Protein AF-A0A4Q3JF72-F1 (afdb_monomer)

Foldseek 3Di:
DLVVLLVVLVVVVVDPDDLLVLLLNLLVLLLVLQLLLCVLLVHDSVVSNVVSNVLSVCLSVVVDLVSLLVSLLSLLLSQLLSLLSPAAQDQDQVSLVVSLLSSLVSLLSSLSSSPSSVHDDPVLVSLVSSLVSNLVVLVVSLCSSPCNVVVCPPVNCVVLVVLVVVVVVVSVVVVCCVVPNDPVVVVVVVVVQVVCCVVQVEDADPQLVVQQSCLSSQLSNVVNPGSSSSSSSSSNSSNSSVSSCLVVPPPQDPVRSVSNSVVD

Structure (mmCIF, N/CA/C/O backbone):
data_AF-A0A4Q3JF72-F1
#
_entry.id   AF-A0A4Q3JF72-F1
#
loop_
_atom_site.group_PDB
_atom_site.id
_atom_site.type_symbol
_atom_site.label_atom_id
_atom_site.label_alt_id
_atom_site.label_comp_id
_atom_site.label_asym_id
_atom_site.label_entity_id
_atom_site.label_seq_id
_atom_site.pdbx_PDB_ins_code
_atom_site.Cartn_x
_atom_site.Cartn_y
_atom_site.Cartn_z
_atom_site.occupancy
_atom_site.B_iso_or_equiv
_atom_site.auth_seq_id
_atom_site.auth_comp_id
_atom_site.auth_asym_id
_atom_site.auth_atom_id
_atom_site.pdbx_PDB_model_num
ATOM 1 N N . MET A 1 1 ? 10.103 -14.354 10.271 1.00 36.06 1 MET A N 1
ATOM 2 C CA . MET A 1 1 ? 10.395 -14.440 8.819 1.00 36.06 1 MET A CA 1
ATOM 3 C C . MET A 1 1 ? 10.133 -13.127 8.075 1.00 36.06 1 MET A C 1
ATOM 5 O O . MET A 1 1 ? 10.925 -12.801 7.209 1.00 36.06 1 MET A O 1
ATOM 9 N N . THR A 1 2 ? 9.119 -12.326 8.425 1.00 32.03 2 THR A N 1
ATOM 10 C CA . THR A 1 2 ? 8.870 -10.993 7.821 1.00 32.03 2 THR A CA 1
ATOM 11 C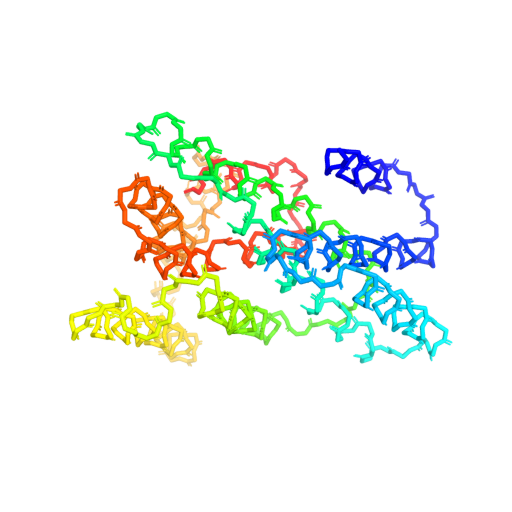 C . THR A 1 2 ? 9.957 -9.954 8.130 1.00 32.03 2 THR A C 1
ATOM 13 O O . THR A 1 2 ? 10.353 -9.207 7.248 1.00 32.03 2 THR A O 1
ATOM 16 N N . VAL A 1 3 ? 10.521 -9.966 9.342 1.00 35.00 3 VAL A N 1
ATOM 17 C CA . VAL A 1 3 ? 11.635 -9.076 9.740 1.00 35.00 3 VAL A CA 1
ATOM 18 C C . VAL A 1 3 ? 12.934 -9.376 8.975 1.00 35.00 3 VAL A C 1
ATOM 20 O O . VAL A 1 3 ? 13.691 -8.466 8.667 1.00 35.00 3 VAL A O 1
ATOM 23 N N . ALA A 1 4 ? 13.167 -10.638 8.598 1.00 32.97 4 ALA A N 1
ATOM 24 C CA . ALA A 1 4 ? 14.341 -11.030 7.813 1.00 32.97 4 ALA A CA 1
ATOM 25 C C . ALA A 1 4 ? 14.246 -10.555 6.350 1.00 32.97 4 ALA A C 1
ATOM 27 O O . ALA A 1 4 ? 15.251 -10.166 5.771 1.00 32.97 4 ALA A O 1
ATOM 28 N N . ALA A 1 5 ? 13.037 -10.519 5.778 1.00 38.12 5 ALA A N 1
ATOM 29 C CA . ALA A 1 5 ? 12.788 -9.980 4.438 1.00 38.12 5 ALA A CA 1
ATOM 30 C C . ALA A 1 5 ? 12.983 -8.454 4.382 1.00 38.12 5 ALA A C 1
ATOM 32 O O . ALA A 1 5 ? 13.579 -7.933 3.444 1.00 38.12 5 ALA A O 1
ATOM 33 N N . LEU A 1 6 ? 12.538 -7.755 5.433 1.00 42.56 6 LEU A N 1
ATOM 34 C CA . LEU A 1 6 ? 12.753 -6.317 5.618 1.00 42.56 6 LEU A CA 1
ATOM 35 C C . LEU A 1 6 ? 14.243 -5.987 5.823 1.00 42.56 6 LEU A C 1
ATOM 37 O O . LEU A 1 6 ? 14.725 -4.983 5.309 1.00 42.56 6 LEU A O 1
ATOM 41 N N . GLY A 1 7 ? 14.985 -6.860 6.515 1.00 37.78 7 GLY A N 1
ATOM 42 C CA . GLY A 1 7 ? 16.431 -6.724 6.718 1.00 37.78 7 GLY A CA 1
ATOM 43 C C . GLY A 1 7 ? 17.271 -6.917 5.449 1.00 37.78 7 GLY A C 1
ATOM 44 O O . GLY A 1 7 ? 18.269 -6.226 5.286 1.00 37.78 7 GLY A O 1
ATOM 45 N N . VAL A 1 8 ? 16.863 -7.799 4.528 1.00 42.62 8 VAL A N 1
ATOM 46 C CA . VAL A 1 8 ? 17.561 -8.005 3.241 1.00 42.62 8 VAL A CA 1
ATOM 47 C C . VAL A 1 8 ? 17.322 -6.839 2.273 1.00 42.62 8 VAL A C 1
ATOM 49 O O . VAL A 1 8 ? 18.262 -6.401 1.619 1.00 42.62 8 VAL A O 1
ATOM 52 N N . LEU A 1 9 ? 16.104 -6.284 2.228 1.00 44.66 9 LEU A N 1
ATOM 53 C CA . LEU A 1 9 ? 15.802 -5.086 1.428 1.00 44.66 9 LEU A CA 1
ATOM 54 C C . LEU A 1 9 ? 16.474 -3.825 1.993 1.00 44.66 9 LEU A C 1
ATOM 56 O O . LEU A 1 9 ? 16.983 -3.012 1.229 1.00 44.66 9 LEU A O 1
ATOM 60 N N . GLY A 1 10 ? 16.554 -3.699 3.323 1.00 46.97 10 GLY A N 1
ATOM 61 C CA . GLY A 1 10 ? 17.329 -2.642 3.975 1.00 46.97 10 GLY A CA 1
ATOM 62 C C . GLY A 1 10 ? 18.833 -2.754 3.709 1.00 46.97 10 GLY A C 1
ATOM 63 O O . GLY A 1 10 ? 19.479 -1.740 3.485 1.00 46.97 10 GLY A O 1
ATOM 64 N N . ALA A 1 11 ? 19.393 -3.969 3.673 1.00 42.22 11 ALA A N 1
ATOM 65 C CA . ALA A 1 11 ? 20.809 -4.189 3.370 1.00 42.22 11 ALA A CA 1
ATOM 66 C C . ALA A 1 11 ? 21.168 -3.908 1.898 1.00 42.22 11 ALA A C 1
ATOM 68 O O . ALA A 1 11 ? 22.263 -3.422 1.631 1.00 42.22 11 ALA A O 1
ATOM 69 N N . ALA A 1 12 ? 20.253 -4.166 0.955 1.00 45.53 12 ALA A N 1
ATOM 70 C CA . ALA A 1 12 ? 20.465 -3.897 -0.469 1.00 45.53 12 ALA A CA 1
ATOM 71 C C . ALA A 1 12 ? 20.529 -2.395 -0.807 1.00 45.53 12 ALA A C 1
ATOM 73 O O . ALA A 1 12 ? 21.176 -2.030 -1.777 1.00 45.53 12 ALA A O 1
ATOM 74 N N . TYR A 1 13 ? 19.932 -1.521 0.013 1.00 49.72 13 TYR A N 1
ATOM 75 C CA . TYR A 1 13 ? 19.991 -0.065 -0.187 1.00 49.72 13 TYR A CA 1
ATOM 76 C C . TYR A 1 13 ? 21.353 0.553 0.194 1.00 49.72 13 TYR A C 1
ATOM 78 O O . TYR A 1 13 ? 21.667 1.667 -0.212 1.00 49.72 13 TYR A O 1
ATOM 86 N N . PHE A 1 14 ? 22.172 -0.151 0.988 1.00 51.06 14 PHE A N 1
ATOM 87 C CA . PHE A 1 14 ? 23.477 0.339 1.466 1.00 51.06 14 PHE A CA 1
ATOM 88 C C . PHE A 1 14 ? 24.678 -0.259 0.725 1.00 51.06 14 PHE A C 1
ATOM 90 O O . PHE A 1 14 ? 25.820 0.061 1.055 1.00 51.06 14 PHE A O 1
ATOM 97 N N . VAL A 1 15 ? 24.442 -1.130 -0.254 1.00 56.31 15 VAL A N 1
ATOM 98 C CA . VAL A 1 15 ? 25.490 -1.720 -1.087 1.00 56.31 15 VAL A CA 1
ATOM 99 C C . VAL A 1 15 ? 25.225 -1.272 -2.512 1.00 56.31 15 VAL A C 1
ATOM 101 O O . VAL A 1 15 ? 24.159 -1.565 -3.038 1.00 56.31 15 VAL A O 1
ATOM 104 N N . GLU A 1 16 ? 26.177 -0.577 -3.138 1.00 61.69 16 GLU A N 1
ATOM 105 C CA . GLU A 1 16 ? 26.116 -0.284 -4.573 1.00 61.69 16 GLU A CA 1
ATOM 106 C C . GLU A 1 16 ? 26.107 -1.610 -5.342 1.00 61.69 16 GLU A C 1
ATOM 108 O O . GLU A 1 16 ? 27.141 -2.244 -5.563 1.00 61.69 16 GLU A O 1
ATOM 113 N N . ILE A 1 17 ? 24.911 -2.068 -5.697 1.00 68.62 17 ILE A N 1
ATOM 114 C CA . ILE A 1 17 ? 24.701 -3.234 -6.539 1.00 68.62 17 ILE A CA 1
ATOM 115 C C . ILE A 1 17 ? 24.272 -2.768 -7.930 1.00 68.62 17 ILE A C 1
ATOM 117 O O . ILE A 1 17 ? 23.658 -1.716 -8.080 1.00 68.62 17 ILE A O 1
ATOM 121 N N . PRO A 1 18 ? 24.593 -3.525 -8.989 1.00 83.44 18 PRO A N 1
ATOM 122 C CA . PRO A 1 18 ? 24.132 -3.179 -10.323 1.00 83.44 18 PRO A CA 1
ATOM 123 C C . PRO A 1 18 ? 22.599 -3.163 -10.402 1.00 83.44 18 PRO A C 1
ATOM 125 O O . PRO A 1 18 ? 21.938 -3.976 -9.756 1.00 83.44 18 PRO A O 1
ATOM 128 N N . VAL A 1 19 ? 22.044 -2.352 -11.306 1.00 84.69 19 VAL A N 1
ATOM 129 C CA . VAL A 1 19 ? 20.589 -2.215 -11.536 1.00 84.69 19 VAL A CA 1
ATOM 130 C C . VAL A 1 19 ? 19.878 -3.563 -11.728 1.00 84.69 19 VAL A C 1
ATOM 132 O O . VAL A 1 19 ? 18.763 -3.765 -11.252 1.00 84.69 19 VAL A O 1
ATOM 135 N N . TRP A 1 20 ? 20.516 -4.530 -12.398 1.00 82.56 20 TRP A N 1
ATOM 136 C CA . TRP A 1 20 ? 19.942 -5.870 -12.566 1.00 82.56 20 TRP A CA 1
ATOM 137 C C . TRP A 1 20 ? 19.789 -6.618 -11.230 1.00 82.56 20 TRP A C 1
ATOM 139 O O . TRP A 1 20 ? 18.827 -7.362 -11.053 1.00 82.56 20 TRP A O 1
ATOM 149 N N . GLY A 1 21 ? 20.701 -6.398 -10.280 1.00 83.31 21 GLY A N 1
ATOM 150 C CA . GLY A 1 21 ? 20.638 -6.944 -8.927 1.00 83.31 21 GLY A CA 1
ATOM 151 C C . GLY A 1 21 ? 19.501 -6.328 -8.115 1.00 83.31 21 GLY A C 1
ATOM 152 O O . GLY A 1 21 ? 18.763 -7.060 -7.455 1.00 83.31 21 GLY A O 1
ATOM 153 N N . GLU A 1 22 ? 19.294 -5.014 -8.232 1.00 84.44 22 GLU A N 1
ATOM 154 C CA . GLU A 1 22 ? 18.160 -4.321 -7.605 1.00 84.44 22 GLU A CA 1
ATOM 155 C C . GLU A 1 22 ? 16.818 -4.834 -8.136 1.00 84.44 22 GLU A C 1
ATOM 157 O O . GLU A 1 22 ? 15.934 -5.181 -7.355 1.00 84.44 22 GLU A O 1
ATOM 162 N N . ARG A 1 23 ? 16.697 -5.016 -9.458 1.00 90.00 23 ARG A N 1
ATOM 163 C CA . ARG A 1 23 ? 15.489 -5.582 -10.083 1.00 90.00 23 ARG A CA 1
ATOM 164 C C . ARG A 1 23 ? 15.196 -7.004 -9.601 1.00 90.00 23 ARG A C 1
ATOM 166 O O . ARG A 1 23 ? 14.040 -7.340 -9.340 1.00 90.00 23 ARG A O 1
ATOM 173 N N . ILE A 1 24 ? 16.223 -7.846 -9.440 1.00 88.44 24 ILE A N 1
ATOM 174 C CA . ILE A 1 24 ? 16.060 -9.191 -8.862 1.00 88.44 24 ILE A CA 1
ATOM 175 C C . ILE A 1 24 ? 15.582 -9.094 -7.410 1.00 88.44 24 ILE A C 1
ATOM 177 O O . ILE A 1 24 ? 14.639 -9.794 -7.036 1.00 88.44 24 ILE A O 1
ATOM 181 N N . ALA A 1 25 ? 16.187 -8.223 -6.599 1.00 84.75 25 ALA A N 1
ATOM 182 C CA . ALA A 1 25 ? 15.784 -8.017 -5.210 1.00 84.75 25 ALA A CA 1
ATOM 183 C C . ALA A 1 25 ? 14.323 -7.541 -5.104 1.00 84.75 25 ALA A C 1
ATOM 185 O O . ALA A 1 25 ? 13.560 -8.083 -4.301 1.00 84.75 25 ALA A O 1
ATOM 186 N N . SER A 1 26 ? 13.898 -6.619 -5.970 1.00 88.75 26 SER A N 1
ATOM 187 C CA . SER A 1 26 ? 12.505 -6.178 -6.102 1.00 88.75 26 SER A CA 1
ATOM 188 C C . SER A 1 26 ? 11.558 -7.311 -6.493 1.00 88.75 26 SER A C 1
ATOM 190 O O . SER A 1 26 ? 10.499 -7.470 -5.880 1.00 88.75 26 SER A O 1
ATOM 192 N N . GLY A 1 27 ? 11.947 -8.155 -7.454 1.00 92.31 27 GLY A N 1
ATOM 193 C CA . GLY A 1 27 ? 11.183 -9.340 -7.851 1.00 92.31 27 GLY A CA 1
ATOM 194 C C . GLY A 1 27 ? 11.008 -10.351 -6.716 1.00 92.31 27 GLY A C 1
ATOM 195 O O . GLY A 1 27 ? 9.909 -10.876 -6.498 1.00 92.31 27 GLY A O 1
ATOM 196 N N . VAL A 1 28 ? 12.066 -10.582 -5.934 1.00 90.94 28 VAL A N 1
ATOM 197 C CA . VAL A 1 28 ? 12.012 -11.410 -4.720 1.00 90.94 28 VAL A CA 1
ATOM 198 C C . VAL A 1 28 ? 11.106 -10.762 -3.673 1.00 90.94 28 VAL A C 1
ATOM 200 O O . VAL A 1 28 ? 10.238 -11.443 -3.126 1.00 90.94 28 VAL A O 1
ATOM 203 N N . GLY A 1 29 ? 11.240 -9.454 -3.437 1.00 88.94 29 GLY A N 1
ATOM 204 C CA . GLY A 1 29 ? 10.400 -8.692 -2.511 1.00 88.94 29 GLY A CA 1
ATOM 205 C C . GLY A 1 29 ? 8.911 -8.800 -2.847 1.00 88.94 29 GLY A C 1
ATOM 206 O O . GLY A 1 29 ? 8.108 -9.160 -1.983 1.00 88.94 29 GLY A O 1
ATOM 207 N 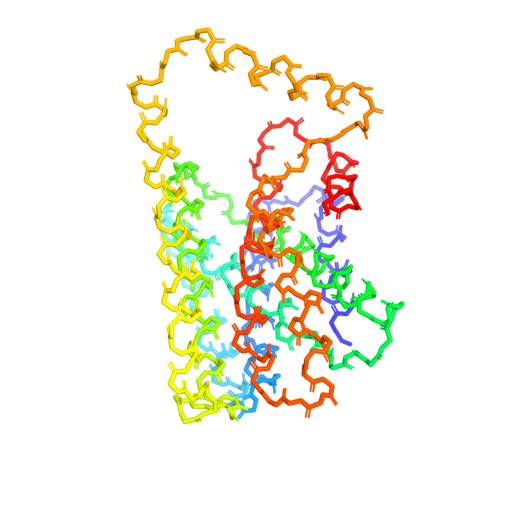N . LEU A 1 30 ? 8.550 -8.599 -4.117 1.00 94.94 30 LEU A N 1
ATOM 208 C CA . LEU A 1 30 ? 7.188 -8.772 -4.628 1.00 94.94 30 LEU A CA 1
ATOM 209 C C . LEU A 1 30 ? 6.677 -10.206 -4.414 1.00 94.94 30 LEU A C 1
ATOM 211 O O . LEU A 1 30 ? 5.571 -10.407 -3.908 1.00 94.94 30 LEU A O 1
ATOM 215 N N . THR A 1 31 ? 7.493 -11.209 -4.744 1.00 94.31 31 THR A N 1
ATOM 216 C CA . THR A 1 31 ? 7.147 -12.629 -4.572 1.00 94.31 31 THR A CA 1
ATOM 217 C C . THR A 1 31 ? 6.893 -12.968 -3.104 1.00 94.31 31 THR A C 1
ATOM 219 O O . THR A 1 31 ? 5.891 -13.609 -2.766 1.00 94.31 31 THR A O 1
ATOM 222 N N . MET A 1 32 ? 7.772 -12.514 -2.209 1.00 92.75 32 MET A N 1
ATOM 223 C CA . MET A 1 32 ? 7.632 -12.712 -0.770 1.00 92.75 32 MET A CA 1
ATOM 224 C C . MET A 1 32 ? 6.383 -12.018 -0.233 1.00 92.75 32 MET A C 1
ATOM 226 O O . MET A 1 32 ? 5.637 -12.630 0.534 1.00 92.75 32 MET A O 1
ATOM 230 N N . ALA A 1 33 ? 6.123 -10.781 -0.659 1.00 93.56 33 ALA A N 1
ATOM 231 C CA . ALA A 1 33 ? 4.960 -10.023 -0.224 1.00 93.56 33 ALA A CA 1
ATOM 232 C C . ALA A 1 33 ? 3.650 -10.689 -0.676 1.00 93.56 33 ALA A C 1
ATOM 234 O O . ALA A 1 33 ? 2.755 -10.910 0.143 1.00 93.56 33 ALA A O 1
ATOM 235 N N . ALA A 1 34 ? 3.564 -11.108 -1.941 1.00 95.56 34 ALA A N 1
ATOM 236 C CA . ALA A 1 34 ? 2.400 -11.811 -2.479 1.00 95.56 34 ALA A CA 1
ATOM 237 C C . ALA A 1 34 ? 2.157 -13.155 -1.773 1.00 95.56 34 ALA A C 1
ATOM 239 O O . ALA A 1 34 ? 1.023 -13.500 -1.427 1.00 95.56 34 ALA A O 1
ATOM 240 N N . THR A 1 35 ? 3.229 -13.899 -1.495 1.00 93.31 35 THR A N 1
ATOM 241 C CA . THR A 1 35 ? 3.161 -15.177 -0.771 1.00 93.31 35 THR A CA 1
ATOM 242 C C . THR A 1 35 ? 2.710 -14.976 0.674 1.00 93.31 35 THR A C 1
ATOM 244 O O . THR A 1 35 ? 1.829 -15.692 1.159 1.00 93.31 35 THR A O 1
ATOM 247 N N . ALA A 1 36 ? 3.267 -13.976 1.362 1.00 92.56 36 ALA A N 1
ATOM 248 C CA . ALA A 1 36 ? 2.884 -13.623 2.723 1.00 92.56 36 ALA A CA 1
ATOM 249 C C . ALA A 1 36 ? 1.418 -13.177 2.794 1.00 92.56 36 ALA A C 1
ATOM 251 O O . ALA A 1 36 ? 0.695 -13.586 3.703 1.00 92.56 36 ALA A O 1
ATOM 252 N N . LEU A 1 37 ? 0.955 -12.406 1.808 1.00 93.12 37 LEU A N 1
ATOM 253 C CA . LEU A 1 37 ? -0.429 -11.955 1.709 1.00 93.12 37 LEU A CA 1
ATOM 254 C C . LEU A 1 37 ? -1.385 -13.140 1.535 1.00 93.12 37 LEU A C 1
ATOM 256 O O . LEU A 1 37 ? -2.405 -13.235 2.222 1.00 93.12 37 LEU A O 1
ATOM 260 N N . ALA A 1 38 ? -1.030 -14.091 0.672 1.00 92.62 38 ALA A N 1
ATOM 261 C CA . ALA A 1 38 ? -1.801 -15.312 0.476 1.00 92.62 38 ALA A CA 1
ATOM 262 C C . ALA A 1 38 ? -1.837 -16.189 1.732 1.00 92.62 38 ALA A C 1
ATOM 264 O O . ALA A 1 38 ? -2.898 -16.697 2.092 1.00 92.62 38 ALA A O 1
ATOM 265 N N . TRP A 1 39 ? -0.714 -16.324 2.441 1.00 91.31 39 TRP A N 1
ATOM 266 C CA . TRP A 1 39 ? -0.670 -17.050 3.710 1.00 91.31 39 TRP A CA 1
ATOM 267 C C . TRP A 1 39 ? -1.546 -16.374 4.771 1.00 91.31 39 TRP A C 1
ATOM 269 O O . TRP A 1 39 ? -2.381 -17.017 5.407 1.00 91.31 39 TRP A O 1
ATOM 279 N N . ARG A 1 40 ? -1.434 -15.046 4.896 1.00 90.75 40 ARG A N 1
ATOM 280 C CA . ARG A 1 40 ? -2.183 -14.244 5.869 1.00 90.75 40 ARG A CA 1
ATOM 281 C C . ARG A 1 40 ? -3.692 -14.289 5.645 1.00 90.75 40 ARG A C 1
ATOM 283 O O . ARG A 1 40 ? -4.453 -14.222 6.613 1.00 90.75 40 ARG A O 1
ATOM 290 N N . THR A 1 41 ? -4.110 -14.393 4.388 1.00 88.19 41 THR A N 1
ATOM 291 C CA . THR A 1 41 ? -5.518 -14.395 3.979 1.00 88.19 41 THR A CA 1
ATOM 292 C C . THR A 1 41 ? -6.117 -15.806 3.853 1.00 88.19 41 THR A C 1
ATOM 294 O O . THR A 1 41 ? -7.224 -15.963 3.334 1.00 88.19 41 THR A O 1
ATOM 297 N N . GLY A 1 42 ? -5.414 -16.854 4.305 1.00 84.12 42 GLY A N 1
ATOM 298 C CA . GLY A 1 42 ? -5.897 -18.241 4.231 1.00 84.12 42 GLY A CA 1
ATOM 299 C C . GLY A 1 42 ? -6.053 -18.757 2.793 1.00 84.12 42 GLY A C 1
ATOM 300 O O . GLY A 1 42 ? -6.991 -19.491 2.480 1.00 84.12 42 GLY A O 1
ATOM 301 N N . GLY A 1 43 ? -5.217 -18.280 1.871 1.00 85.88 43 GLY A N 1
ATOM 302 C CA . GLY A 1 43 ? -5.093 -18.787 0.505 1.00 85.88 43 GLY A CA 1
ATOM 303 C C . GLY A 1 43 ? -4.096 -19.947 0.394 1.00 85.88 43 GLY A C 1
ATOM 304 O O . GLY A 1 43 ? -3.592 -20.460 1.390 1.00 85.88 43 GLY A O 1
ATOM 305 N N . ARG A 1 44 ? -3.795 -20.359 -0.843 1.00 90.38 44 ARG A N 1
ATOM 306 C CA . ARG A 1 44 ? -2.757 -21.357 -1.152 1.00 90.38 44 ARG A CA 1
ATOM 307 C C . ARG A 1 44 ? -1.450 -20.623 -1.471 1.00 90.38 44 ARG A C 1
ATOM 309 O O . ARG A 1 44 ? -1.337 -20.156 -2.597 1.00 90.38 44 ARG A O 1
ATOM 316 N N . PRO A 1 45 ? -0.482 -20.501 -0.544 1.00 89.56 45 PRO A N 1
ATOM 317 C CA . PRO A 1 45 ? 0.679 -19.619 -0.717 1.00 89.56 45 PRO A CA 1
ATOM 318 C C . PRO A 1 45 ? 1.630 -20.055 -1.840 1.00 89.56 45 PRO A C 1
ATOM 320 O O . PRO A 1 45 ? 2.289 -19.210 -2.433 1.00 89.56 45 PRO A O 1
ATOM 323 N N . LEU A 1 46 ? 1.659 -21.346 -2.189 1.00 92.75 46 LEU A N 1
ATOM 324 C CA . LEU A 1 46 ? 2.526 -21.867 -3.254 1.00 92.75 46 LEU A CA 1
ATOM 325 C C . LEU A 1 46 ? 2.133 -21.379 -4.657 1.00 92.75 46 LEU A C 1
ATOM 327 O O . LEU A 1 46 ? 2.996 -21.245 -5.517 1.00 92.75 46 LEU A O 1
ATOM 331 N N . ILE A 1 47 ? 0.848 -21.091 -4.887 1.00 92.81 47 ILE A N 1
ATOM 332 C CA . ILE A 1 47 ? 0.360 -20.607 -6.186 1.00 92.81 47 ILE A CA 1
ATOM 333 C C . ILE A 1 47 ? 0.899 -19.197 -6.495 1.00 92.81 47 ILE A C 1
ATOM 335 O O . ILE A 1 47 ? 1.559 -19.044 -7.519 1.00 92.81 47 ILE A O 1
ATOM 339 N N . PRO A 1 48 ? 0.683 -18.166 -5.650 1.00 90.88 48 PRO A N 1
ATOM 340 C CA . PRO A 1 48 ? 1.248 -16.845 -5.882 1.00 90.88 48 PRO A CA 1
ATOM 341 C C . PRO A 1 48 ? 2.769 -16.843 -5.769 1.00 90.88 48 PRO A C 1
ATOM 343 O O . PRO A 1 48 ? 3.386 -16.113 -6.528 1.00 90.88 48 PRO A O 1
ATOM 346 N N . LEU A 1 49 ? 3.383 -17.679 -4.920 1.00 93.62 49 LEU A N 1
ATOM 347 C CA . LEU A 1 49 ? 4.841 -17.845 -4.917 1.00 93.62 49 LEU A CA 1
ATOM 348 C C . LEU A 1 49 ? 5.348 -18.186 -6.326 1.00 93.62 49 LEU A C 1
ATOM 350 O O . LEU A 1 49 ? 6.183 -17.469 -6.864 1.00 93.62 49 LEU A O 1
ATOM 354 N N . ALA A 1 50 ? 4.818 -19.251 -6.935 1.00 95.44 50 ALA A N 1
ATOM 355 C CA . ALA A 1 50 ? 5.251 -19.688 -8.257 1.00 95.44 50 ALA A CA 1
ATOM 356 C C . ALA A 1 50 ? 4.892 -18.668 -9.349 1.00 95.44 50 ALA A C 1
ATOM 358 O O . ALA A 1 50 ? 5.754 -18.283 -10.132 1.00 95.44 50 ALA A O 1
ATOM 359 N N . LEU A 1 51 ? 3.639 -18.200 -9.390 1.00 96.44 51 LEU A N 1
ATOM 360 C CA . LEU A 1 51 ? 3.174 -17.281 -10.434 1.00 96.44 51 LEU A CA 1
ATOM 361 C C . LEU A 1 51 ? 3.909 -15.940 -10.399 1.00 96.44 51 LEU A C 1
ATOM 363 O O . LEU A 1 51 ? 4.302 -15.436 -11.447 1.00 96.44 51 LEU A O 1
ATOM 367 N N . VAL A 1 52 ? 4.107 -15.369 -9.211 1.00 96.62 52 VAL A N 1
ATOM 368 C CA . VAL A 1 52 ? 4.762 -14.067 -9.061 1.00 96.62 52 VAL A CA 1
ATOM 369 C C . VAL A 1 52 ? 6.266 -14.188 -9.268 1.00 96.62 52 VAL A C 1
ATOM 371 O O . VAL A 1 52 ? 6.829 -13.320 -9.923 1.00 96.62 52 VAL A O 1
ATOM 374 N N . ALA A 1 53 ? 6.905 -15.279 -8.828 1.00 95.94 53 ALA A N 1
ATOM 375 C CA . ALA A 1 53 ? 8.316 -15.521 -9.128 1.00 95.94 53 ALA A CA 1
ATOM 376 C C . ALA A 1 53 ? 8.562 -15.646 -10.639 1.00 95.94 53 ALA A C 1
ATOM 378 O O . ALA A 1 53 ? 9.464 -15.005 -11.174 1.00 95.94 53 ALA A O 1
ATOM 379 N N . ILE A 1 54 ? 7.735 -16.434 -11.338 1.00 97.69 54 ILE A N 1
ATOM 380 C CA . ILE A 1 54 ? 7.825 -16.598 -12.796 1.00 97.69 54 ILE A CA 1
ATOM 381 C C . ILE A 1 54 ? 7.530 -15.270 -13.500 1.00 97.69 54 ILE A C 1
ATOM 383 O O . ILE A 1 54 ? 8.261 -14.889 -14.408 1.00 97.69 54 ILE A O 1
ATOM 387 N N . GLY A 1 55 ? 6.493 -14.546 -13.070 1.00 97.31 55 GLY A N 1
ATOM 388 C CA . GLY A 1 55 ? 6.139 -13.241 -13.625 1.00 97.31 55 GLY A CA 1
ATOM 389 C C . GLY A 1 55 ? 7.250 -12.206 -13.443 1.00 97.31 55 GLY A C 1
ATOM 390 O O . GLY A 1 55 ? 7.631 -11.548 -14.405 1.00 97.31 55 GLY A O 1
ATOM 391 N N . ALA A 1 56 ? 7.826 -12.110 -12.244 1.00 95.75 56 ALA A N 1
ATOM 392 C CA . ALA A 1 56 ? 8.946 -11.221 -11.951 1.00 95.75 56 ALA A CA 1
ATOM 393 C C . ALA A 1 56 ? 10.182 -11.568 -12.794 1.00 95.75 56 ALA A C 1
ATOM 395 O O . ALA A 1 56 ? 10.789 -10.680 -13.387 1.00 95.75 56 ALA A O 1
ATOM 396 N N . ALA A 1 57 ? 10.517 -12.856 -12.919 1.00 96.62 57 ALA A N 1
ATOM 397 C CA . ALA A 1 57 ? 11.594 -13.298 -13.800 1.00 96.62 57 ALA A CA 1
ATOM 398 C C . ALA A 1 57 ? 11.307 -12.943 -15.269 1.00 96.62 57 ALA A C 1
ATOM 400 O O . ALA A 1 57 ? 12.189 -12.441 -15.958 1.00 96.62 57 ALA A O 1
ATOM 401 N N . ALA A 1 58 ? 10.071 -13.137 -15.740 1.00 97.06 58 ALA A N 1
ATOM 402 C CA . ALA A 1 58 ? 9.675 -12.795 -17.103 1.00 97.06 58 ALA A CA 1
ATOM 403 C C . ALA A 1 58 ? 9.784 -11.288 -17.386 1.00 97.06 58 ALA A C 1
ATOM 405 O O . ALA A 1 58 ? 10.246 -10.914 -18.460 1.00 97.06 58 ALA A O 1
ATOM 406 N N . VAL A 1 59 ? 9.419 -10.430 -16.426 1.00 97.31 59 VAL A N 1
ATOM 407 C CA . VAL A 1 59 ? 9.594 -8.969 -16.525 1.00 97.31 59 VAL A CA 1
ATOM 408 C C . VAL A 1 59 ? 11.069 -8.609 -16.716 1.00 97.31 59 VAL A C 1
ATOM 410 O O . VAL A 1 59 ? 11.393 -7.855 -17.632 1.00 97.31 59 VAL A O 1
ATOM 413 N N . ILE A 1 60 ? 11.958 -9.187 -15.901 1.00 95.38 60 ILE A N 1
ATOM 414 C CA . ILE A 1 60 ? 13.406 -8.925 -15.954 1.00 95.38 60 ILE A CA 1
ATOM 415 C C . ILE A 1 60 ? 14.011 -9.426 -17.270 1.00 95.38 60 ILE A C 1
ATOM 417 O O . ILE A 1 60 ? 14.787 -8.718 -17.901 1.00 95.38 60 ILE A O 1
ATOM 421 N N . VAL A 1 61 ? 13.644 -10.633 -17.707 1.00 96.94 61 VAL A N 1
ATOM 422 C CA . VAL A 1 61 ? 14.169 -11.240 -18.943 1.00 96.94 61 VAL A CA 1
ATOM 423 C C . VAL A 1 61 ? 13.679 -10.505 -20.191 1.00 96.94 61 VAL A C 1
ATOM 425 O O . VAL A 1 61 ? 14.420 -10.379 -21.161 1.00 96.94 61 VAL A O 1
ATOM 428 N N . ALA A 1 62 ? 12.431 -10.033 -20.190 1.00 96.50 62 ALA A N 1
ATOM 429 C CA . ALA A 1 62 ? 11.861 -9.320 -21.329 1.00 96.50 62 ALA A CA 1
ATOM 430 C C . ALA A 1 62 ? 12.430 -7.901 -21.500 1.00 96.50 62 ALA A C 1
ATOM 432 O O . ALA A 1 62 ? 12.365 -7.367 -22.609 1.00 96.50 62 ALA A O 1
ATOM 433 N N . ASP A 1 63 ? 12.938 -7.307 -20.413 1.00 93.50 63 ASP A N 1
ATOM 434 C CA . ASP A 1 63 ? 13.597 -5.998 -20.351 1.00 93.50 63 ASP A CA 1
ATOM 435 C C . ASP A 1 63 ? 12.840 -4.881 -21.089 1.00 93.50 63 ASP A C 1
ATOM 437 O O . ASP A 1 63 ? 13.372 -4.147 -21.921 1.00 93.50 63 ASP A O 1
ATOM 441 N N . ARG A 1 64 ? 11.533 -4.769 -20.815 1.00 94.75 64 ARG A N 1
ATOM 442 C CA . ARG A 1 64 ? 10.673 -3.723 -21.388 1.00 94.75 64 ARG A CA 1
ATOM 443 C C . ARG A 1 64 ? 10.259 -2.720 -20.319 1.00 94.75 64 ARG A C 1
ATOM 445 O O . ARG A 1 64 ? 9.688 -3.111 -19.306 1.00 94.75 64 ARG A O 1
ATOM 452 N N . GLY A 1 65 ? 10.424 -1.425 -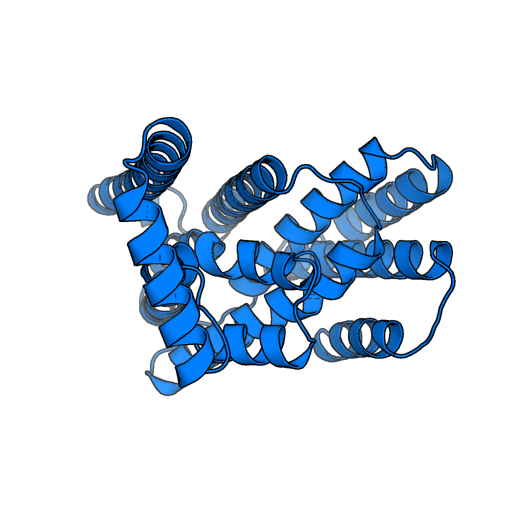20.598 1.00 91.06 65 GLY A N 1
ATOM 453 C CA . GLY A 1 65 ? 10.075 -0.340 -19.667 1.00 91.06 65 GLY A CA 1
ATOM 454 C C . GLY A 1 65 ? 8.652 -0.430 -19.099 1.00 91.06 65 GLY A C 1
ATOM 455 O O . GLY A 1 65 ? 8.457 -0.328 -17.891 1.00 91.06 65 GLY A O 1
ATOM 456 N N . PHE A 1 66 ? 7.656 -0.734 -19.938 1.00 92.19 66 PHE A N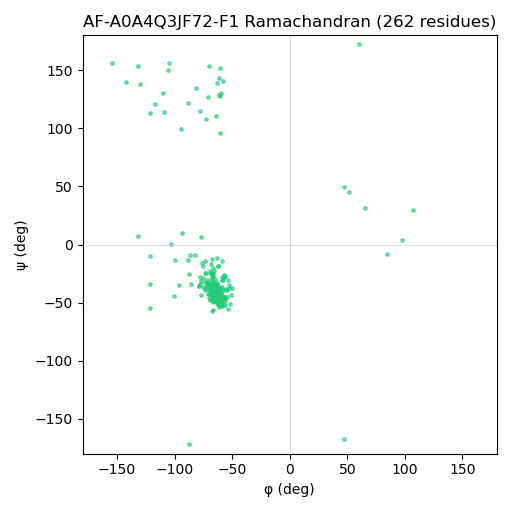 1
ATOM 457 C CA . PHE A 1 66 ? 6.265 -0.865 -19.482 1.00 92.19 66 PHE A CA 1
ATOM 458 C C . PHE A 1 66 ? 6.031 -2.067 -18.546 1.00 92.19 66 PHE A C 1
ATOM 460 O O . PHE A 1 66 ? 5.120 -2.029 -17.721 1.00 92.19 66 PHE A O 1
ATOM 467 N N . LEU A 1 67 ? 6.839 -3.131 -18.653 1.00 95.88 67 LEU A N 1
ATOM 468 C CA . LEU A 1 67 ? 6.767 -4.278 -17.745 1.00 95.88 67 LEU A CA 1
ATOM 469 C C . LEU A 1 67 ? 7.337 -3.921 -16.372 1.00 95.88 67 LEU A C 1
ATOM 471 O O . LEU A 1 67 ? 6.761 -4.329 -15.365 1.00 95.88 67 LEU A O 1
ATOM 475 N N . TYR A 1 68 ? 8.401 -3.114 -16.324 1.00 95.31 68 TYR A N 1
ATOM 476 C CA . TYR A 1 68 ? 8.909 -2.563 -15.068 1.00 95.31 68 TYR A CA 1
ATOM 477 C C . TYR A 1 68 ? 7.884 -1.641 -14.412 1.00 95.31 68 TYR A C 1
ATOM 479 O O . TYR A 1 68 ? 7.602 -1.823 -13.235 1.00 95.31 68 TYR A O 1
ATOM 487 N N . ALA A 1 69 ? 7.230 -0.753 -15.170 1.00 94.88 69 ALA A N 1
ATOM 488 C CA . ALA A 1 69 ? 6.152 0.089 -14.644 1.00 94.88 69 ALA A CA 1
ATOM 489 C C . ALA A 1 69 ? 5.007 -0.737 -14.030 1.00 94.88 69 ALA A C 1
ATOM 491 O O . ALA A 1 69 ? 4.573 -0.476 -12.907 1.00 94.88 69 ALA A O 1
ATOM 492 N N . GLY A 1 70 ? 4.554 -1.782 -14.732 1.00 95.12 70 GLY A N 1
ATOM 493 C CA . GLY A 1 70 ? 3.539 -2.698 -14.212 1.00 95.12 70 GLY A CA 1
ATOM 494 C C . GLY A 1 70 ? 3.993 -3.453 -12.957 1.00 95.12 70 GLY A C 1
ATOM 495 O O . GLY A 1 70 ? 3.209 -3.615 -12.022 1.00 95.12 70 GLY A O 1
ATOM 496 N N . ALA A 1 71 ? 5.256 -3.884 -12.907 1.00 96.38 71 ALA A N 1
ATOM 497 C CA . ALA A 1 71 ? 5.827 -4.564 -11.749 1.00 96.38 71 ALA A CA 1
ATOM 498 C C . ALA A 1 71 ? 5.960 -3.632 -10.535 1.00 96.38 71 ALA A C 1
ATOM 500 O O . ALA A 1 71 ? 5.613 -4.045 -9.430 1.00 96.38 71 ALA A O 1
ATOM 501 N N . THR A 1 72 ? 6.367 -2.376 -10.735 1.00 96.00 72 THR A N 1
ATOM 502 C CA . THR A 1 72 ? 6.414 -1.344 -9.689 1.00 96.00 72 THR A CA 1
ATOM 503 C C . THR A 1 72 ? 5.041 -1.132 -9.063 1.00 96.00 72 THR A C 1
ATOM 505 O O . THR A 1 72 ? 4.893 -1.271 -7.848 1.00 96.00 72 THR A O 1
ATOM 508 N N . VAL A 1 73 ? 4.017 -0.907 -9.895 1.00 96.50 73 VAL A N 1
ATOM 509 C CA . VAL A 1 73 ? 2.623 -0.748 -9.451 1.00 96.50 73 VAL A CA 1
ATOM 510 C C . VAL A 1 73 ? 2.141 -1.987 -8.690 1.00 96.50 73 VAL A C 1
ATOM 512 O O . VAL A 1 73 ? 1.566 -1.875 -7.607 1.00 96.50 73 VAL A O 1
ATOM 515 N N . ALA A 1 74 ? 2.398 -3.188 -9.220 1.00 96.88 74 ALA A N 1
ATOM 516 C CA . ALA A 1 74 ? 2.008 -4.432 -8.564 1.00 96.88 74 ALA A CA 1
ATOM 517 C C . ALA A 1 74 ? 2.697 -4.609 -7.200 1.00 96.88 74 ALA A C 1
ATOM 519 O O . ALA A 1 74 ? 2.038 -5.010 -6.237 1.00 96.88 74 ALA A O 1
ATOM 520 N N . THR A 1 75 ? 3.991 -4.287 -7.090 1.00 96.56 75 THR A N 1
ATOM 521 C CA . THR A 1 75 ? 4.735 -4.330 -5.823 1.00 96.56 75 THR A CA 1
ATOM 522 C C . THR A 1 75 ? 4.146 -3.373 -4.803 1.00 96.56 75 THR A C 1
ATOM 524 O O . THR A 1 75 ? 3.847 -3.813 -3.693 1.00 96.56 75 THR A O 1
ATOM 527 N N . ALA A 1 76 ? 3.915 -2.115 -5.176 1.00 96.06 76 ALA A N 1
ATOM 528 C CA . ALA A 1 76 ? 3.362 -1.101 -4.283 1.00 96.06 76 ALA A CA 1
ATOM 529 C C . ALA A 1 76 ? 1.985 -1.518 -3.738 1.00 96.06 76 ALA A C 1
ATOM 531 O O . ALA A 1 76 ? 1.772 -1.564 -2.523 1.00 96.06 76 ALA A O 1
ATOM 532 N N . ILE A 1 77 ? 1.086 -1.969 -4.622 1.00 97.56 77 ILE A N 1
ATOM 533 C CA . ILE A 1 77 ? -0.245 -2.465 -4.248 1.00 97.56 77 ILE A CA 1
ATOM 534 C C . ILE A 1 77 ? -0.144 -3.654 -3.282 1.00 97.56 77 ILE A C 1
ATOM 536 O O . ILE A 1 77 ? -0.785 -3.667 -2.229 1.00 97.56 77 ILE A O 1
ATOM 540 N N . VAL A 1 78 ? 0.644 -4.678 -3.625 1.00 96.94 78 VAL A N 1
ATOM 541 C CA . VAL A 1 78 ? 0.724 -5.916 -2.833 1.00 96.94 78 VAL A CA 1
ATOM 542 C C . VAL A 1 78 ? 1.356 -5.662 -1.467 1.00 96.94 78 VAL A C 1
ATOM 544 O O . VAL A 1 78 ? 0.852 -6.173 -0.465 1.00 96.94 78 VAL A O 1
ATOM 547 N N . VAL A 1 79 ? 2.428 -4.872 -1.407 1.00 95.38 79 VAL A N 1
ATOM 548 C CA . VAL A 1 79 ? 3.103 -4.497 -0.159 1.00 95.38 79 VAL A CA 1
ATOM 549 C C . VAL A 1 79 ? 2.190 -3.645 0.718 1.00 95.38 79 VAL A C 1
ATOM 551 O O . VAL A 1 79 ? 2.031 -3.955 1.902 1.00 95.38 79 VAL A O 1
ATOM 554 N N . GLY A 1 80 ? 1.557 -2.613 0.154 1.00 95.06 80 GLY A N 1
ATOM 555 C CA . GLY A 1 80 ? 0.648 -1.738 0.892 1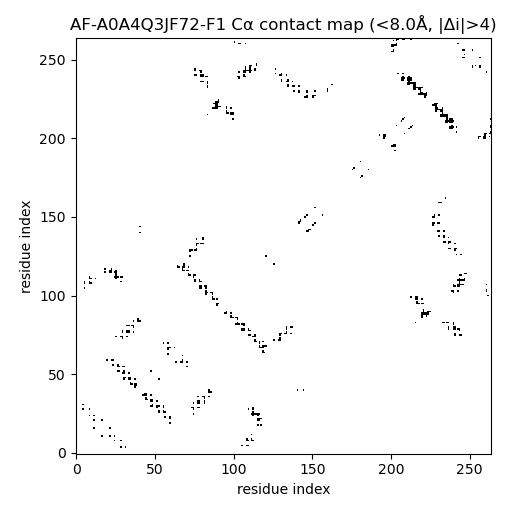.00 95.06 80 GLY A CA 1
ATOM 556 C C . GLY A 1 80 ? -0.511 -2.530 1.501 1.00 95.06 80 GLY A C 1
ATOM 557 O O . GLY A 1 80 ? -0.798 -2.427 2.695 1.00 95.06 80 GLY A O 1
ATOM 558 N N . VAL A 1 81 ? -1.125 -3.426 0.724 1.00 96.50 81 VAL A N 1
ATOM 559 C CA . VAL A 1 81 ? -2.208 -4.279 1.230 1.00 96.50 81 VAL A CA 1
ATOM 560 C C . VAL A 1 81 ? -1.699 -5.320 2.231 1.00 96.50 81 VAL A C 1
ATOM 562 O O . VAL A 1 81 ? -2.377 -5.593 3.224 1.00 96.50 81 VAL A O 1
ATOM 565 N N . LEU A 1 82 ? -0.504 -5.887 2.039 1.00 95.38 82 LEU A N 1
ATOM 566 C CA . LEU A 1 82 ? 0.114 -6.777 3.025 1.00 95.38 82 LEU A CA 1
ATOM 567 C C . LEU A 1 82 ? 0.289 -6.083 4.374 1.00 95.38 82 LEU A C 1
ATOM 569 O O . LEU A 1 82 ? -0.080 -6.669 5.393 1.00 95.38 82 LEU A O 1
ATOM 573 N N . ALA A 1 83 ? 0.793 -4.850 4.387 1.00 94.69 83 ALA A N 1
ATOM 574 C CA . ALA A 1 83 ? 0.956 -4.064 5.604 1.00 94.69 83 ALA A CA 1
ATOM 575 C C . ALA A 1 83 ? -0.363 -3.938 6.387 1.00 94.69 83 ALA A C 1
ATOM 577 O O . ALA A 1 83 ? -0.398 -4.215 7.589 1.00 94.69 83 ALA A O 1
ATOM 578 N N . LEU A 1 84 ? -1.476 -3.646 5.704 1.00 93.38 84 LEU A N 1
ATOM 579 C CA . LEU A 1 84 ? -2.806 -3.619 6.324 1.00 93.38 84 LEU A CA 1
ATOM 580 C C . LEU A 1 84 ? -3.226 -4.978 6.870 1.00 93.38 84 LEU A C 1
ATOM 582 O O . LEU A 1 84 ? -3.719 -5.079 7.995 1.00 93.38 84 LEU A O 1
ATOM 586 N N . MET A 1 85 ? -3.049 -6.038 6.081 1.00 93.12 85 MET A N 1
ATOM 587 C CA . MET A 1 85 ? -3.491 -7.378 6.465 1.00 93.12 85 MET A CA 1
ATOM 588 C C . MET A 1 85 ? -2.672 -7.942 7.630 1.00 93.12 85 MET A C 1
ATOM 590 O O . MET A 1 85 ? -3.173 -8.786 8.381 1.00 93.12 85 MET A O 1
ATOM 594 N N . LEU A 1 86 ? -1.437 -7.477 7.829 1.00 93.12 86 LEU A N 1
ATOM 595 C CA . LEU A 1 86 ? -0.606 -7.859 8.970 1.00 93.12 86 LEU A CA 1
ATOM 596 C C . LEU A 1 86 ? -1.133 -7.316 10.301 1.00 93.12 86 LEU A C 1
ATOM 598 O O . LEU A 1 86 ? -0.902 -7.965 11.328 1.00 93.12 86 LEU A O 1
ATOM 602 N N . THR A 1 87 ? -1.901 -6.221 10.286 1.00 93.19 87 THR A N 1
ATOM 603 C CA . THR A 1 87 ? -2.466 -5.638 11.508 1.00 93.19 87 THR A CA 1
ATOM 604 C C . THR A 1 87 ? -3.335 -6.634 12.279 1.00 93.19 87 THR A C 1
ATOM 606 O O . THR A 1 87 ? -4.118 -7.431 11.726 1.00 93.19 87 THR A O 1
ATOM 609 N N . GLN A 1 88 ? -3.214 -6.574 13.598 1.00 93.44 88 GLN A N 1
ATOM 610 C CA . GLN A 1 88 ? -3.928 -7.412 14.547 1.00 93.44 88 GLN A CA 1
ATOM 611 C C . GLN A 1 88 ? -5.058 -6.643 15.244 1.00 93.44 88 GLN A C 1
ATOM 613 O O . GLN A 1 88 ? -5.023 -5.418 15.343 1.00 93.44 88 GLN A O 1
ATOM 618 N N . PRO A 1 89 ? -6.088 -7.344 15.748 1.00 92.25 89 PRO A N 1
ATOM 619 C CA . PRO A 1 89 ? -7.110 -6.718 16.577 1.00 92.25 89 PRO A CA 1
ATOM 620 C C . PRO A 1 89 ? -6.500 -6.105 17.850 1.00 92.25 89 PRO A C 1
ATOM 622 O O . PRO A 1 89 ? -5.816 -6.793 18.611 1.00 92.25 89 PRO A O 1
ATOM 625 N N . ALA A 1 90 ? -6.782 -4.829 18.111 1.00 91.25 90 ALA A N 1
ATOM 626 C CA . ALA A 1 90 ? -6.194 -4.077 19.217 1.00 91.25 90 ALA A CA 1
ATOM 627 C C . ALA A 1 90 ? -7.276 -3.546 20.169 1.00 91.25 90 ALA A C 1
ATOM 629 O O . ALA A 1 90 ? -8.065 -2.688 19.812 1.00 91.25 90 ALA A O 1
ATOM 630 N N . ALA A 1 91 ? -7.331 -4.036 21.410 1.00 92.06 91 ALA A N 1
ATOM 631 C CA . ALA A 1 91 ? -8.363 -3.613 22.369 1.00 92.06 91 ALA A CA 1
ATOM 632 C C . ALA A 1 91 ? -8.008 -2.341 23.167 1.00 92.06 91 ALA A C 1
ATOM 634 O O . ALA A 1 91 ? -8.851 -1.829 23.901 1.00 92.06 91 ALA A O 1
ATOM 635 N N . THR A 1 92 ? -6.770 -1.851 23.061 1.00 92.44 92 THR A N 1
ATOM 636 C CA . THR A 1 92 ? -6.246 -0.728 23.849 1.00 92.44 92 THR A CA 1
ATOM 637 C C . THR A 1 92 ? -5.542 0.283 22.957 1.00 92.44 92 THR A C 1
ATOM 639 O O . THR A 1 92 ? -4.988 -0.089 21.925 1.00 92.44 92 THR A O 1
ATOM 642 N N . TYR A 1 93 ? -5.506 1.543 23.397 1.00 87.56 93 TYR A N 1
ATOM 643 C CA . TYR A 1 93 ? -4.886 2.645 22.659 1.00 87.56 93 TYR A CA 1
ATOM 644 C C . TYR A 1 93 ? -3.443 2.340 22.229 1.00 87.56 93 TYR A C 1
ATOM 646 O O . TYR A 1 93 ? -3.129 2.404 21.047 1.00 87.56 93 TYR A O 1
ATOM 654 N N . LEU A 1 94 ? -2.585 1.897 23.157 1.00 92.06 94 LEU A N 1
ATOM 655 C CA . LEU A 1 94 ? -1.181 1.589 22.851 1.00 92.06 94 LEU A CA 1
ATOM 656 C C . LEU A 1 94 ? -1.020 0.451 21.836 1.00 92.06 94 LEU A C 1
ATOM 658 O O . LEU A 1 94 ? -0.119 0.486 21.003 1.00 92.06 94 LEU A O 1
ATOM 662 N N . ARG A 1 95 ? -1.899 -0.559 21.880 1.00 92.12 95 ARG A N 1
ATOM 663 C CA . ARG A 1 95 ? -1.885 -1.625 20.873 1.00 92.12 95 ARG A CA 1
ATOM 664 C C . ARG A 1 95 ? -2.321 -1.081 19.521 1.00 92.12 95 ARG A C 1
ATOM 666 O O . ARG A 1 95 ? -1.701 -1.426 18.531 1.00 92.12 95 ARG A O 1
ATOM 673 N N . THR A 1 96 ? -3.320 -0.205 19.479 1.00 91.69 96 THR A N 1
ATOM 674 C CA . THR A 1 96 ? -3.760 0.437 18.237 1.00 91.69 96 THR A CA 1
ATOM 675 C C . THR A 1 96 ? -2.642 1.268 17.613 1.00 91.69 96 THR A C 1
ATOM 677 O O . THR A 1 96 ? -2.355 1.091 16.435 1.00 91.69 96 THR A O 1
ATOM 680 N N . VAL A 1 97 ? -1.959 2.099 18.409 1.00 90.56 97 VAL A N 1
ATOM 681 C CA . VAL A 1 97 ? -0.789 2.870 17.957 1.00 90.56 97 VAL A CA 1
ATOM 682 C C . VAL A 1 97 ? 0.295 1.937 17.416 1.00 90.56 97 VAL A C 1
ATOM 684 O O . VAL A 1 97 ? 0.810 2.166 16.327 1.00 90.56 97 VAL A O 1
ATOM 687 N N . ARG A 1 98 ? 0.592 0.831 18.114 1.00 92.31 98 ARG A N 1
ATOM 688 C CA . ARG A 1 98 ? 1.539 -0.182 17.624 1.00 92.31 98 ARG A CA 1
ATOM 689 C C . ARG A 1 98 ? 1.139 -0.727 16.253 1.00 92.31 98 ARG A C 1
ATOM 691 O O . ARG A 1 98 ? 1.999 -0.858 15.395 1.00 92.31 98 ARG A O 1
ATOM 698 N N . GLU A 1 99 ? -0.130 -1.067 16.043 1.00 94.00 99 GLU A N 1
ATOM 699 C CA . GLU A 1 99 ? -0.582 -1.614 14.757 1.00 94.00 99 GLU A CA 1
ATOM 700 C C . GLU A 1 99 ? -0.487 -0.593 13.619 1.00 94.00 99 GLU A C 1
ATOM 702 O O . GLU A 1 99 ? -0.122 -0.972 12.508 1.00 94.00 99 GLU A O 1
ATOM 707 N N . VAL A 1 100 ? -0.752 0.689 13.894 1.00 91.56 100 VAL A N 1
ATOM 708 C CA . VAL A 1 100 ? -0.536 1.781 12.930 1.00 91.56 100 VAL A CA 1
ATOM 709 C C . VAL A 1 100 ? 0.942 1.874 12.557 1.00 91.56 100 VAL A C 1
ATOM 711 O O . VAL A 1 100 ? 1.277 1.795 11.378 1.00 91.56 100 VAL A O 1
ATOM 714 N N . LEU A 1 101 ? 1.832 1.946 13.552 1.00 89.38 101 LEU A N 1
ATOM 715 C CA . LEU A 1 101 ? 3.277 2.038 13.324 1.00 89.38 101 LEU A CA 1
ATOM 716 C C . LEU A 1 101 ? 3.824 0.816 12.576 1.00 89.38 101 LEU A C 1
ATOM 718 O O . LEU A 1 101 ? 4.669 0.956 11.697 1.00 89.38 101 LEU A O 1
ATOM 722 N N . VAL A 1 102 ? 3.332 -0.387 12.886 1.00 89.25 102 VAL A N 1
ATOM 723 C CA . VAL A 1 102 ? 3.713 -1.611 12.167 1.00 89.25 102 VAL A CA 1
ATOM 724 C C . VAL A 1 102 ? 3.236 -1.561 10.717 1.00 89.25 102 VAL A C 1
ATOM 726 O O . VAL A 1 102 ? 4.008 -1.905 9.827 1.00 89.25 102 VAL A O 1
ATOM 729 N N . ALA A 1 103 ? 2.000 -1.128 10.458 1.00 91.69 103 ALA A N 1
ATOM 730 C CA . ALA A 1 103 ? 1.486 -1.019 9.095 1.00 91.69 103 ALA A CA 1
ATOM 731 C C . ALA A 1 103 ? 2.301 -0.011 8.270 1.00 91.69 103 ALA A C 1
ATOM 733 O O . ALA A 1 103 ? 2.808 -0.361 7.206 1.00 91.69 103 ALA A O 1
ATOM 734 N N . ILE A 1 104 ? 2.499 1.204 8.786 1.00 89.12 104 ILE A N 1
ATOM 735 C CA . ILE A 1 104 ? 3.282 2.240 8.100 1.00 89.12 104 ILE A CA 1
ATOM 736 C C . ILE A 1 104 ? 4.730 1.777 7.912 1.00 89.12 104 ILE A C 1
ATOM 738 O O . ILE A 1 104 ? 5.277 1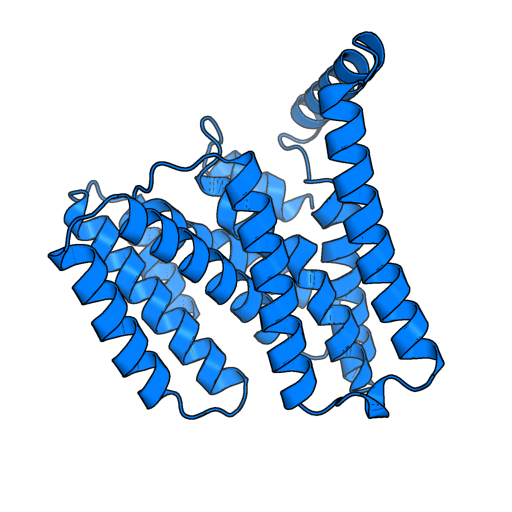.905 6.820 1.00 89.12 104 ILE A O 1
ATOM 742 N N . GLY A 1 105 ? 5.343 1.173 8.932 1.00 85.50 105 GLY A N 1
ATOM 743 C CA . GLY A 1 105 ? 6.718 0.679 8.862 1.00 85.50 105 GLY A CA 1
ATOM 744 C C . GLY A 1 105 ? 6.910 -0.418 7.813 1.00 85.50 105 GLY A C 1
ATOM 745 O O . GLY A 1 105 ? 7.881 -0.380 7.061 1.00 85.50 105 GLY A O 1
ATOM 746 N N . VAL A 1 106 ? 5.976 -1.371 7.711 1.00 89.06 106 VAL A N 1
ATOM 747 C CA . VAL A 1 106 ? 6.026 -2.423 6.681 1.00 89.06 106 VAL A CA 1
ATOM 748 C C . VAL A 1 106 ? 5.796 -1.846 5.285 1.00 89.06 106 VAL A C 1
ATOM 750 O O . VAL A 1 106 ? 6.508 -2.232 4.360 1.00 89.06 106 VAL A O 1
ATOM 753 N N . ALA A 1 107 ? 4.835 -0.931 5.130 1.00 90.69 107 ALA A N 1
ATOM 754 C CA . ALA A 1 107 ? 4.569 -0.269 3.855 1.00 90.69 107 ALA A CA 1
ATOM 755 C C . ALA A 1 107 ? 5.791 0.531 3.382 1.00 90.69 107 ALA A C 1
ATOM 757 O O . ALA A 1 107 ? 6.292 0.299 2.285 1.00 90.69 107 ALA A O 1
ATOM 758 N N . THR A 1 108 ? 6.335 1.376 4.260 1.00 84.88 108 THR A N 1
ATOM 759 C CA . THR A 1 108 ? 7.531 2.182 3.988 1.00 84.88 108 THR A CA 1
ATOM 760 C C . THR A 1 108 ? 8.699 1.292 3.583 1.00 84.88 108 THR A C 1
ATOM 762 O O . THR A 1 108 ? 9.281 1.471 2.521 1.00 84.88 108 THR A O 1
ATOM 765 N N . ALA A 1 109 ? 9.012 0.265 4.372 1.00 83.44 109 ALA A N 1
ATOM 766 C CA . ALA A 1 109 ? 10.138 -0.611 4.075 1.00 83.44 109 ALA A CA 1
ATOM 767 C C . ALA A 1 109 ? 9.958 -1.426 2.784 1.00 83.44 109 ALA A C 1
ATOM 769 O O . ALA A 1 109 ? 10.930 -1.674 2.075 1.00 83.44 109 ALA A O 1
ATOM 770 N N . GLY A 1 110 ? 8.733 -1.830 2.443 1.00 86.50 110 GLY A N 1
ATOM 771 C CA . GLY A 1 110 ? 8.486 -2.474 1.157 1.00 86.50 110 GLY A CA 1
ATOM 772 C C . GLY A 1 110 ? 8.530 -1.505 -0.032 1.00 86.50 110 GLY A C 1
ATOM 773 O O . GLY A 1 110 ? 8.718 -1.967 -1.154 1.00 86.50 110 GLY A O 1
ATOM 774 N N . GLY A 1 111 ? 8.483 -0.189 0.203 1.00 86.31 111 GLY A N 1
ATOM 775 C CA . GLY A 1 111 ? 8.809 0.830 -0.797 1.00 86.31 111 GLY A CA 1
ATOM 776 C C . GLY A 1 111 ? 10.222 0.691 -1.376 1.00 86.31 111 GLY A C 1
ATOM 777 O O . GLY A 1 111 ? 10.431 0.972 -2.548 1.00 86.31 111 GLY A O 1
ATOM 778 N N . LEU A 1 112 ? 11.173 0.114 -0.633 1.00 83.44 112 LEU A N 1
ATOM 779 C CA . LEU A 1 112 ? 12.502 -0.221 -1.171 1.00 83.44 112 LEU A CA 1
ATOM 780 C C . LEU A 1 112 ? 12.430 -1.263 -2.301 1.00 83.44 112 LEU A C 1
ATOM 782 O O . LEU A 1 112 ? 13.194 -1.218 -3.259 1.00 83.44 112 LEU A O 1
ATOM 786 N N . ALA A 1 113 ? 11.485 -2.207 -2.220 1.00 87.44 113 ALA A N 1
ATOM 787 C CA . ALA A 1 113 ? 11.254 -3.156 -3.307 1.00 87.44 113 ALA A CA 1
ATOM 788 C C . ALA A 1 113 ? 10.542 -2.497 -4.499 1.00 87.44 113 ALA A C 1
ATOM 790 O O . ALA A 1 113 ? 10.663 -2.981 -5.622 1.00 87.44 113 ALA A O 1
ATOM 791 N N . VAL A 1 114 ? 9.799 -1.411 -4.273 1.00 91.75 114 VAL A N 1
ATOM 792 C CA . VAL A 1 114 ? 9.143 -0.634 -5.332 1.00 91.75 114 VAL A CA 1
ATOM 793 C C . VAL A 1 114 ? 10.193 0.122 -6.151 1.00 91.75 114 VAL A C 1
ATOM 795 O O . VAL A 1 114 ? 10.177 0.035 -7.379 1.00 91.75 114 VAL A O 1
ATOM 798 N N . THR A 1 115 ? 11.149 0.785 -5.492 1.00 88.69 115 THR A N 1
ATOM 799 C CA . THR A 1 115 ? 12.178 1.592 -6.169 1.00 88.69 115 THR A CA 1
ATOM 800 C C . THR A 1 115 ? 13.152 0.766 -7.003 1.00 88.69 115 THR A C 1
ATOM 802 O O . THR A 1 115 ? 13.494 1.180 -8.109 1.00 88.69 115 THR A O 1
ATOM 805 N N . GLY A 1 116 ? 13.541 -0.429 -6.543 1.00 87.19 116 GLY A N 1
ATOM 806 C CA . GLY A 1 116 ? 14.537 -1.261 -7.238 1.00 87.19 116 GLY A CA 1
ATOM 807 C C . GLY A 1 116 ? 14.129 -1.734 -8.645 1.00 87.19 116 GLY A C 1
ATOM 808 O O . GLY A 1 116 ? 14.975 -2.173 -9.427 1.00 87.19 116 GLY A O 1
ATOM 809 N N . TRP A 1 117 ? 12.860 -1.577 -9.040 1.00 91.19 117 TRP A N 1
ATOM 810 C CA . TRP A 1 117 ? 12.423 -1.817 -10.418 1.00 91.19 117 TRP A CA 1
ATOM 811 C C . TRP A 1 117 ? 12.944 -0.785 -11.426 1.00 91.19 117 TRP A C 1
ATOM 813 O O . TRP A 1 117 ? 13.037 -1.113 -12.611 1.00 91.19 117 TRP A O 1
ATOM 823 N N . HIS A 1 118 ? 13.313 0.422 -10.977 1.00 88.00 118 HIS A N 1
ATOM 824 C CA . HIS A 1 118 ? 13.778 1.523 -11.833 1.00 88.00 118 HIS A CA 1
ATOM 825 C C . HIS A 1 118 ? 12.824 1.826 -12.999 1.00 88.00 118 HIS A C 1
ATOM 827 O O . HIS A 1 118 ? 13.242 1.944 -14.152 1.00 88.00 118 HIS A O 1
ATOM 833 N N . ALA A 1 119 ? 11.524 1.882 -12.714 1.00 89.62 119 ALA A N 1
ATOM 834 C CA . ALA A 1 119 ? 10.527 2.215 -13.720 1.00 89.62 119 ALA A CA 1
ATOM 835 C C . ALA A 1 119 ? 10.436 3.732 -13.922 1.00 89.62 119 ALA A C 1
ATOM 837 O O . ALA A 1 119 ? 10.344 4.490 -12.959 1.00 89.62 119 ALA A O 1
ATOM 838 N N . GLU A 1 120 ? 10.393 4.160 -15.180 1.00 87.94 120 GLU A N 1
ATOM 839 C CA . GLU A 1 120 ? 10.050 5.534 -15.545 1.00 87.94 120 GLU A CA 1
ATOM 840 C C . GLU A 1 120 ? 8.528 5.702 -15.456 1.00 87.94 120 GLU A C 1
ATOM 842 O O . GLU A 1 120 ? 7.776 5.041 -16.178 1.00 87.94 120 GLU A O 1
ATOM 847 N N . LEU A 1 121 ? 8.069 6.548 -14.532 1.00 86.88 121 LEU A N 1
ATOM 848 C CA . LEU A 1 121 ? 6.655 6.700 -14.198 1.00 86.88 121 LEU A CA 1
ATOM 849 C C . LEU A 1 121 ? 6.231 8.168 -14.200 1.00 86.88 121 LEU A C 1
ATOM 851 O O . LEU A 1 121 ? 6.909 9.035 -13.649 1.00 86.88 121 LEU A O 1
ATOM 855 N N . ASP A 1 122 ? 5.051 8.414 -14.761 1.00 88.00 122 ASP A N 1
ATOM 856 C CA . ASP A 1 122 ? 4.269 9.621 -14.497 1.00 88.00 122 ASP A CA 1
ATOM 857 C C . ASP A 1 122 ? 3.694 9.500 -13.075 1.00 88.00 122 ASP A C 1
ATOM 859 O O . ASP A 1 122 ? 2.838 8.643 -12.831 1.00 88.00 122 ASP A O 1
ATOM 863 N N . HIS A 1 123 ? 4.230 10.290 -12.139 1.00 81.12 123 HIS A N 1
ATOM 864 C CA . HIS A 1 123 ? 3.970 10.146 -10.702 1.00 81.12 123 HIS A CA 1
ATOM 865 C C . HIS A 1 123 ? 2.490 10.383 -10.369 1.00 81.12 123 HIS A C 1
ATOM 867 O O . HIS A 1 123 ? 1.900 9.585 -9.649 1.00 81.12 123 HIS A O 1
ATOM 873 N N . ASP A 1 124 ? 1.842 11.360 -11.012 1.00 78.62 124 ASP A N 1
ATOM 874 C CA . ASP A 1 124 ? 0.424 11.653 -10.770 1.00 78.62 124 ASP A CA 1
ATOM 875 C C . ASP A 1 124 ? -0.461 10.439 -11.098 1.00 78.62 124 ASP A C 1
ATOM 877 O O . ASP A 1 124 ? -1.370 10.065 -10.356 1.00 78.62 124 ASP A O 1
ATOM 881 N N . ARG A 1 125 ? -0.192 9.773 -12.228 1.00 85.56 125 ARG A N 1
ATOM 882 C CA . ARG A 1 125 ? -0.952 8.580 -12.636 1.00 85.56 125 ARG A CA 1
ATOM 883 C C . ARG A 1 125 ? -0.629 7.379 -11.766 1.00 85.56 125 ARG A C 1
ATOM 885 O O . ARG A 1 125 ? -1.515 6.567 -11.502 1.00 85.56 125 ARG A O 1
ATOM 892 N N . TYR A 1 126 ? 0.635 7.240 -11.393 1.00 87.75 126 TYR A N 1
ATOM 893 C CA . TYR A 1 126 ? 1.120 6.144 -10.576 1.00 87.75 126 TYR A CA 1
ATOM 894 C C . TYR A 1 126 ? 0.410 6.117 -9.217 1.00 87.75 126 TYR A C 1
ATOM 896 O O . TYR A 1 126 ? -0.221 5.102 -8.908 1.00 87.75 126 TYR A O 1
ATOM 904 N N . ASP A 1 127 ? 0.371 7.246 -8.507 1.00 86.25 127 ASP A N 1
ATOM 905 C CA . ASP A 1 127 ? -0.259 7.368 -7.188 1.00 86.25 127 ASP A CA 1
ATOM 906 C C . ASP A 1 127 ? -1.748 6.976 -7.238 1.00 86.25 127 ASP A C 1
ATOM 908 O O . ASP A 1 127 ? -2.246 6.186 -6.426 1.00 86.25 127 ASP A O 1
ATOM 912 N N . TYR A 1 128 ? -2.487 7.457 -8.249 1.00 85.06 128 TYR A N 1
ATOM 913 C CA . TYR A 1 128 ? -3.904 7.113 -8.415 1.00 85.06 128 TYR A CA 1
ATOM 914 C C . TYR A 1 128 ? -4.122 5.623 -8.706 1.00 85.06 128 TYR A C 1
ATOM 916 O O . TYR A 1 128 ? -5.071 5.017 -8.192 1.00 85.06 128 TYR A O 1
ATOM 924 N N . VAL A 1 129 ? -3.266 5.019 -9.534 1.00 92.56 129 VAL A N 1
ATOM 925 C CA . VAL A 1 129 ? -3.377 3.603 -9.906 1.00 92.56 129 VAL A CA 1
ATOM 926 C C . VAL A 1 129 ? -3.042 2.705 -8.720 1.00 92.56 129 VAL A C 1
ATOM 928 O O . VAL A 1 129 ? -3.766 1.734 -8.476 1.00 92.56 129 VAL A O 1
ATOM 931 N N . VAL A 1 130 ? -1.994 3.022 -7.959 1.00 93.69 130 VAL A N 1
ATOM 932 C CA . VAL A 1 130 ? -1.606 2.251 -6.774 1.00 93.69 130 VAL A CA 1
ATOM 933 C C . VAL A 1 130 ? -2.651 2.394 -5.677 1.00 93.69 130 VAL A C 1
ATOM 935 O O . VAL A 1 130 ? -3.107 1.378 -5.151 1.00 93.69 130 VAL A O 1
ATOM 938 N N . LEU A 1 131 ? -3.108 3.612 -5.369 1.00 90.38 131 LEU A N 1
ATOM 939 C CA . LEU A 1 131 ? -4.154 3.833 -4.371 1.00 90.38 131 LEU A CA 1
ATOM 940 C C . LEU A 1 131 ? -5.449 3.101 -4.744 1.00 90.38 131 LEU A C 1
ATOM 942 O O . LEU A 1 131 ? -6.005 2.352 -3.933 1.00 90.38 131 LEU A O 1
ATOM 946 N N . GLY A 1 132 ? -5.918 3.274 -5.983 1.00 89.88 132 GLY A N 1
ATOM 947 C CA . GLY A 1 132 ? -7.113 2.602 -6.488 1.00 89.88 132 GLY A CA 1
ATOM 948 C C . GLY A 1 132 ? -6.970 1.080 -6.453 1.00 89.88 132 GLY A C 1
ATOM 949 O O . GLY A 1 132 ? -7.844 0.380 -5.937 1.00 89.88 132 GLY A O 1
ATOM 950 N N . GLY A 1 133 ? -5.840 0.558 -6.931 1.00 95.62 133 GLY A N 1
ATOM 951 C CA . GLY A 1 133 ? -5.531 -0.869 -6.922 1.00 95.62 133 GLY A CA 1
ATOM 952 C C . GLY A 1 133 ? -5.425 -1.460 -5.514 1.00 95.62 133 GLY A C 1
ATOM 953 O O . GLY A 1 133 ? -5.947 -2.550 -5.268 1.00 95.62 133 GLY A O 1
ATOM 954 N N . ALA A 1 134 ? -4.830 -0.734 -4.565 1.00 95.25 134 ALA A N 1
ATOM 955 C CA . ALA A 1 134 ? -4.720 -1.138 -3.167 1.00 95.25 134 ALA A CA 1
ATOM 956 C C . ALA A 1 134 ? -6.085 -1.173 -2.475 1.00 95.25 134 ALA A C 1
ATOM 958 O O . ALA A 1 134 ? -6.391 -2.153 -1.795 1.00 95.25 134 ALA A O 1
ATOM 959 N N . ILE A 1 135 ? -6.940 -0.167 -2.693 1.00 90.75 135 ILE A N 1
ATOM 960 C CA . ILE A 1 135 ? -8.319 -0.161 -2.180 1.00 90.75 135 ILE A CA 1
ATOM 961 C C . ILE A 1 135 ? -9.108 -1.339 -2.758 1.00 90.75 135 ILE A C 1
ATOM 963 O O . ILE A 1 135 ? -9.784 -2.052 -2.012 1.00 90.75 135 ILE A O 1
ATOM 967 N N . LEU A 1 136 ? -9.006 -1.580 -4.069 1.00 93.44 136 LEU A N 1
ATOM 968 C CA . LEU A 1 136 ? -9.689 -2.693 -4.730 1.00 93.44 136 LEU A CA 1
ATOM 969 C C . LEU A 1 136 ? -9.220 -4.044 -4.182 1.00 93.44 136 LEU A C 1
ATOM 971 O O . LEU A 1 136 ? -10.047 -4.861 -3.772 1.00 93.44 136 LEU A O 1
ATOM 975 N N . LEU A 1 137 ? -7.907 -4.277 -4.116 1.00 94.69 137 LEU A N 1
ATOM 976 C CA . LEU A 1 137 ? -7.349 -5.526 -3.606 1.00 94.69 137 LEU A CA 1
ATOM 977 C C . LEU A 1 137 ? -7.682 -5.725 -2.120 1.00 94.69 137 LEU A C 1
ATOM 979 O O . LEU A 1 137 ? -8.119 -6.812 -1.734 1.00 94.69 137 LEU A O 1
ATOM 983 N N . ALA A 1 138 ? -7.545 -4.688 -1.289 1.00 92.81 138 ALA A N 1
ATOM 984 C CA . ALA A 1 138 ? -7.939 -4.739 0.117 1.00 92.81 138 ALA A CA 1
ATOM 985 C C . ALA A 1 138 ? -9.432 -5.065 0.259 1.00 92.81 138 ALA A C 1
ATOM 987 O O . ALA A 1 138 ? -9.791 -5.938 1.049 1.00 92.81 138 ALA A O 1
ATOM 988 N N . GLY A 1 139 ? -10.295 -4.437 -0.543 1.00 89.00 139 GLY A N 1
ATOM 989 C CA . GLY A 1 139 ? -11.730 -4.714 -0.583 1.00 89.00 139 GLY A CA 1
ATOM 990 C C . GLY A 1 139 ? -12.047 -6.166 -0.950 1.00 89.00 139 GLY A C 1
ATOM 991 O O . GLY A 1 139 ? -12.821 -6.819 -0.248 1.00 89.00 139 GLY A O 1
ATOM 992 N N . VAL A 1 140 ? -11.403 -6.711 -1.989 1.00 90.12 140 VAL A N 1
ATOM 993 C CA . VAL A 1 140 ? -11.550 -8.122 -2.398 1.00 90.12 140 VAL A CA 1
ATOM 994 C C . VAL A 1 140 ? -11.138 -9.073 -1.269 1.00 90.12 140 VAL A C 1
ATOM 996 O O . VAL A 1 140 ? -11.849 -10.037 -0.965 1.00 90.12 140 VAL A O 1
ATOM 999 N N . LEU A 1 141 ? -10.014 -8.802 -0.601 1.00 89.94 141 LEU A N 1
ATOM 1000 C CA . LEU A 1 141 ? -9.535 -9.636 0.503 1.00 89.94 141 LEU A CA 1
ATOM 1001 C C . LEU A 1 141 ? -10.437 -9.544 1.734 1.00 89.94 141 LEU A C 1
ATOM 1003 O O . LEU A 1 141 ? -10.753 -10.570 2.336 1.00 89.94 141 LEU A O 1
ATOM 1007 N N . VAL A 1 142 ? -10.893 -8.344 2.093 1.00 87.50 142 VAL A N 1
ATOM 1008 C CA . VAL A 1 142 ? -11.817 -8.122 3.213 1.00 87.50 142 VAL A CA 1
ATOM 1009 C C . VAL A 1 142 ? -13.162 -8.799 2.963 1.00 87.50 142 VAL A C 1
ATOM 1011 O O . VAL A 1 142 ? -13.717 -9.424 3.874 1.00 87.50 142 VAL A O 1
ATOM 1014 N N . TYR A 1 143 ? -13.659 -8.741 1.725 1.00 82.56 143 TYR A N 1
ATOM 1015 C CA . TYR A 1 143 ? -14.862 -9.458 1.324 1.00 82.56 143 TYR A CA 1
ATOM 1016 C C . TYR A 1 143 ? -14.722 -10.965 1.595 1.00 82.56 143 TYR A C 1
ATOM 1018 O O . TYR A 1 143 ? -15.607 -11.563 2.214 1.00 82.56 143 TYR A O 1
ATOM 1026 N N . ARG A 1 144 ? -13.574 -11.557 1.230 1.00 81.31 144 ARG A N 1
ATOM 1027 C CA . ARG A 1 144 ? -13.265 -12.982 1.437 1.00 81.31 144 ARG A CA 1
ATOM 1028 C C . ARG A 1 144 ? -13.000 -13.353 2.906 1.00 81.31 144 ARG A C 1
ATOM 1030 O O . ARG A 1 144 ? -13.393 -14.436 3.330 1.00 81.31 144 ARG A O 1
ATOM 1037 N N . LEU A 1 145 ? -12.369 -12.481 3.698 1.00 71.88 145 LEU A N 1
ATOM 1038 C CA . LEU A 1 145 ? -11.912 -12.764 5.074 1.00 71.88 145 LEU A CA 1
ATOM 1039 C C . LEU A 1 145 ? -13.004 -12.763 6.158 1.00 71.88 145 LEU A C 1
ATOM 1041 O O . LEU A 1 145 ? -12.712 -12.950 7.340 1.00 71.88 145 LEU A O 1
ATOM 1045 N N . GLY A 1 146 ? -14.274 -12.637 5.778 1.00 57.66 146 GLY A N 1
ATOM 1046 C CA . GLY A 1 146 ? -15.375 -12.992 6.675 1.00 57.66 146 GLY A CA 1
ATOM 1047 C C . GLY A 1 146 ? -16.153 -11.824 7.265 1.00 57.66 146 GLY A C 1
ATOM 1048 O O . GLY A 1 146 ? -16.713 -11.961 8.355 1.00 57.66 146 GLY A O 1
ATOM 1049 N N . ALA A 1 147 ? -16.241 -10.706 6.544 1.00 55.31 147 ALA A N 1
ATOM 1050 C CA . ALA A 1 147 ? -17.381 -9.806 6.690 1.00 55.31 147 ALA A CA 1
ATOM 1051 C C . ALA A 1 147 ? -18.450 -10.080 5.621 1.00 55.31 147 ALA A C 1
ATOM 1053 O O . ALA A 1 147 ? -19.639 -9.947 5.911 1.00 55.31 147 ALA A O 1
ATOM 1054 N N . GLY A 1 148 ? -18.059 -10.465 4.397 1.00 62.72 148 GLY A N 1
ATOM 1055 C CA . GLY A 1 148 ? -18.959 -10.385 3.250 1.00 62.72 148 GLY A CA 1
ATOM 1056 C C . GLY A 1 148 ? -19.658 -9.019 3.189 1.00 62.72 148 GLY A C 1
ATOM 1057 O O . GLY A 1 148 ? -19.331 -8.065 3.900 1.00 62.72 148 GLY A O 1
ATOM 1058 N N . PHE A 1 149 ? -20.680 -8.930 2.361 1.00 60.88 149 PHE A N 1
ATOM 1059 C CA . PHE A 1 149 ? -21.553 -7.762 2.324 1.00 60.88 149 PHE A CA 1
ATOM 1060 C C . PHE A 1 149 ? -22.531 -7.730 3.521 1.00 60.88 149 PHE A C 1
ATOM 1062 O O . PHE A 1 149 ? -22.858 -6.670 4.051 1.00 60.88 149 PHE A O 1
ATOM 1069 N N . HIS A 1 150 ? -22.894 -8.904 4.048 1.00 59.69 150 HIS A N 1
ATOM 1070 C CA . HIS A 1 150 ? -23.802 -9.070 5.190 1.00 59.69 150 HIS A CA 1
ATOM 1071 C C . HIS A 1 150 ? -23.237 -8.551 6.521 1.00 59.69 150 HIS A C 1
ATOM 1073 O O . HIS A 1 150 ? -23.998 -8.153 7.400 1.00 59.69 150 HIS A O 1
ATOM 1079 N N . GLY A 1 151 ? -21.911 -8.511 6.671 1.00 58.84 151 GLY A N 1
ATOM 1080 C CA . GLY A 1 151 ? -21.250 -7.994 7.863 1.00 58.84 151 GLY A CA 1
ATOM 1081 C C . GLY A 1 151 ? -21.423 -6.488 8.035 1.00 58.84 151 GLY A C 1
ATOM 1082 O O . GLY A 1 151 ? -21.481 -6.037 9.169 1.00 58.84 151 GLY A O 1
ATOM 1083 N N . LEU A 1 152 ? -21.558 -5.712 6.954 1.00 62.94 152 LEU A N 1
ATOM 1084 C CA . LEU A 1 152 ? -21.692 -4.247 7.000 1.00 62.94 152 LEU A CA 1
ATOM 1085 C C . LEU A 1 152 ? -23.056 -3.782 7.543 1.00 62.94 152 LEU A C 1
ATOM 1087 O O . LEU A 1 152 ? -23.146 -2.722 8.165 1.00 62.94 152 LEU A O 1
ATOM 1091 N N . GLY A 1 153 ? -24.123 -4.558 7.322 1.00 67.19 153 GLY A N 1
ATOM 1092 C CA . GLY A 1 153 ? -25.501 -4.088 7.509 1.00 67.19 153 GLY A CA 1
ATOM 1093 C C . GLY A 1 153 ? -25.836 -2.881 6.613 1.00 67.19 153 GLY A C 1
ATOM 1094 O O . GLY A 1 153 ? -24.962 -2.302 5.974 1.00 67.19 153 GLY A O 1
ATOM 1095 N N . ARG A 1 154 ? -27.104 -2.442 6.568 1.00 68.88 154 ARG A N 1
ATOM 1096 C CA . ARG A 1 154 ? -27.533 -1.301 5.717 1.00 68.88 154 ARG A CA 1
ATOM 1097 C C . ARG A 1 154 ? -26.697 -0.029 5.923 1.00 68.88 154 ARG A C 1
ATOM 1099 O O . ARG A 1 154 ? -26.400 0.672 4.965 1.00 68.88 154 ARG A O 1
ATOM 1106 N N . ARG A 1 155 ? -26.299 0.251 7.168 1.00 67.31 155 ARG A N 1
ATOM 1107 C CA . ARG A 1 155 ? -25.496 1.435 7.515 1.00 67.31 155 ARG A CA 1
ATOM 1108 C C . ARG A 1 155 ? -24.042 1.313 7.066 1.00 67.31 155 ARG A C 1
ATOM 1110 O O . ARG A 1 155 ? -23.450 2.317 6.696 1.00 67.31 155 ARG A O 1
ATOM 1117 N N . GLY A 1 156 ? -23.475 0.108 7.053 1.00 65.44 156 GLY A N 1
ATOM 1118 C CA . GLY A 1 156 ? -22.096 -0.085 6.626 1.00 65.44 156 GLY A CA 1
ATOM 1119 C C . GLY A 1 156 ? -21.900 0.187 5.137 1.00 65.44 156 GLY A C 1
ATOM 1120 O O . GLY A 1 156 ? -20.909 0.812 4.783 1.00 65.44 156 GLY A O 1
ATOM 1121 N N . TYR A 1 157 ? -22.855 -0.182 4.273 1.00 69.56 157 TYR A N 1
ATOM 1122 C CA . TYR A 1 157 ? -22.784 0.187 2.850 1.00 69.56 157 TYR A CA 1
ATOM 1123 C C . TYR A 1 157 ? -22.792 1.698 2.643 1.00 69.56 157 TYR A C 1
ATOM 1125 O O . TYR A 1 157 ? -22.056 2.191 1.798 1.00 69.56 157 TYR A O 1
ATOM 1133 N N . LEU A 1 158 ? -23.593 2.427 3.428 1.00 69.31 158 LEU A N 1
ATOM 1134 C CA . LEU A 1 158 ? -23.616 3.886 3.369 1.00 69.31 158 LEU A CA 1
ATOM 1135 C C . LEU A 1 158 ? -22.277 4.475 3.804 1.00 69.31 158 LEU A C 1
ATOM 1137 O O . LEU A 1 158 ? -21.792 5.376 3.143 1.00 69.31 158 LEU A O 1
ATOM 1141 N N . VAL A 1 159 ? -21.653 3.949 4.861 1.00 67.00 159 VAL A N 1
ATOM 1142 C CA . VAL A 1 159 ? -20.337 4.424 5.320 1.00 67.00 159 VAL A CA 1
ATOM 1143 C C . VAL A 1 159 ? -19.234 4.078 4.321 1.00 67.00 159 VAL A C 1
ATOM 1145 O O . VAL A 1 159 ? -18.421 4.936 4.006 1.00 67.00 159 VAL A O 1
ATOM 1148 N N . ALA A 1 160 ? -19.212 2.855 3.787 1.00 67.62 160 ALA A N 1
ATOM 1149 C CA . ALA A 1 160 ? -18.218 2.447 2.797 1.00 67.62 160 ALA A CA 1
ATOM 1150 C C . ALA A 1 160 ? -18.387 3.215 1.477 1.00 67.62 160 ALA A C 1
ATOM 1152 O O . ALA A 1 160 ? -17.408 3.692 0.911 1.00 67.62 160 ALA A O 1
ATOM 1153 N N . GLY A 1 161 ? -19.631 3.385 1.021 1.00 73.69 161 GLY A N 1
ATOM 1154 C CA . GLY A 1 161 ? -19.962 4.207 -0.138 1.00 73.69 161 GLY A CA 1
ATOM 1155 C C . GLY A 1 161 ? -19.618 5.677 0.087 1.00 73.69 161 GLY A C 1
ATOM 1156 O O . GLY A 1 161 ? -19.001 6.281 -0.778 1.00 73.69 161 GLY A O 1
ATOM 1157 N N . ALA A 1 162 ? -19.933 6.236 1.259 1.00 73.00 162 ALA A N 1
ATOM 1158 C CA . ALA A 1 162 ? -19.583 7.609 1.613 1.00 73.00 162 ALA A CA 1
ATOM 1159 C C . ALA A 1 162 ? -18.069 7.807 1.706 1.00 73.00 162 ALA A C 1
ATOM 1161 O O . ALA A 1 162 ? -17.580 8.823 1.239 1.00 73.00 162 ALA A O 1
ATOM 1162 N N . ALA A 1 163 ? -17.318 6.847 2.249 1.00 68.12 163 ALA A N 1
ATOM 1163 C CA . ALA A 1 163 ? -15.861 6.911 2.298 1.00 68.12 163 ALA A CA 1
ATOM 1164 C C . ALA A 1 163 ? -15.246 6.823 0.893 1.00 68.12 163 ALA A C 1
ATOM 1166 O O . ALA A 1 163 ? -14.387 7.632 0.560 1.00 68.12 163 ALA A O 1
ATOM 1167 N N . LEU A 1 164 ? -15.726 5.911 0.039 1.00 72.88 164 LEU A N 1
ATOM 1168 C CA . LEU A 1 164 ? -15.294 5.835 -1.360 1.00 72.88 164 LEU A CA 1
ATOM 1169 C C . LEU A 1 164 ? -15.628 7.127 -2.120 1.00 72.88 164 LEU A C 1
ATOM 1171 O O . LEU A 1 164 ? -14.801 7.635 -2.869 1.00 72.88 164 LEU A O 1
ATOM 1175 N N . LEU A 1 165 ? -16.822 7.680 -1.896 1.00 77.12 165 LEU A N 1
ATOM 1176 C CA . LEU A 1 165 ? -17.274 8.924 -2.511 1.00 77.12 165 LEU A CA 1
ATOM 1177 C C . LEU A 1 165 ? -16.493 10.130 -1.990 1.00 77.12 165 LEU A C 1
ATOM 1179 O O . LEU A 1 165 ? -16.165 11.008 -2.776 1.00 77.12 165 LEU A O 1
ATOM 1183 N N . LEU A 1 166 ? -16.151 10.164 -0.702 1.00 74.75 166 LEU A N 1
ATOM 1184 C CA . LEU A 1 166 ? -15.296 11.188 -0.107 1.00 74.75 166 LEU A CA 1
ATOM 1185 C C . LEU A 1 166 ? -13.895 11.138 -0.719 1.00 74.75 166 LEU A C 1
ATOM 1187 O O . LEU A 1 166 ? -13.389 12.180 -1.114 1.00 74.75 166 LEU A O 1
ATOM 1191 N N . ILE A 1 167 ? -13.307 9.945 -0.863 1.00 70.12 167 ILE A N 1
ATOM 1192 C CA . ILE A 1 167 ? -12.020 9.768 -1.550 1.00 70.12 167 ILE A CA 1
ATOM 1193 C C . ILE A 1 167 ? -12.134 10.266 -2.991 1.00 70.12 167 ILE A C 1
ATOM 1195 O O . ILE A 1 167 ? -11.365 11.127 -3.399 1.00 70.12 167 ILE A O 1
ATOM 1199 N N . ALA A 1 168 ? -13.121 9.786 -3.750 1.00 76.06 168 ALA A N 1
ATOM 1200 C CA . ALA A 1 168 ? -13.310 10.189 -5.141 1.00 76.06 168 ALA A CA 1
ATOM 1201 C C . ALA A 1 168 ? -13.524 11.705 -5.279 1.00 76.06 168 ALA A C 1
ATOM 1203 O O . ALA A 1 168 ? -12.973 12.321 -6.186 1.00 76.06 168 ALA A O 1
ATOM 1204 N N . SER A 1 169 ? -14.271 12.313 -4.354 1.00 72.00 169 SER A N 1
ATOM 1205 C CA . SER A 1 169 ? -14.513 13.758 -4.314 1.00 72.00 169 SER A CA 1
ATOM 1206 C C . SER A 1 169 ? -13.251 14.532 -3.950 1.00 72.00 169 SER A C 1
ATOM 1208 O O . SER A 1 169 ? -12.995 15.566 -4.551 1.00 72.00 169 SER A O 1
ATOM 1210 N N . ALA A 1 170 ? -12.449 14.042 -3.003 1.00 71.25 170 ALA A N 1
ATOM 1211 C CA . ALA A 1 170 ? -11.182 14.658 -2.621 1.00 71.25 170 ALA A CA 1
ATOM 1212 C C . ALA A 1 170 ? -10.174 14.621 -3.777 1.00 71.25 170 ALA A C 1
ATOM 1214 O O . ALA A 1 170 ? -9.547 15.636 -4.060 1.00 71.25 170 ALA A O 1
ATOM 1215 N N . LEU A 1 171 ? -10.074 13.494 -4.490 1.00 72.00 171 LEU A N 1
ATOM 1216 C CA . LEU A 1 171 ? -9.215 13.365 -5.672 1.00 72.00 171 LEU A CA 1
ATOM 1217 C C . LEU A 1 171 ? -9.714 14.264 -6.811 1.00 72.00 171 LEU A C 1
ATOM 1219 O O . LEU A 1 171 ? -8.935 15.014 -7.387 1.00 72.00 171 LEU A O 1
ATOM 1223 N N . ALA A 1 172 ? -11.022 14.261 -7.087 1.00 74.62 172 ALA A N 1
ATOM 1224 C CA . ALA A 1 172 ? -11.617 15.126 -8.104 1.00 74.62 172 ALA A CA 1
ATOM 1225 C C . ALA A 1 172 ? -11.450 16.617 -7.772 1.00 74.62 172 ALA A C 1
ATOM 1227 O O . ALA A 1 172 ? -11.178 17.418 -8.662 1.00 74.62 172 ALA A O 1
ATOM 1228 N N . TYR A 1 173 ? -11.588 16.990 -6.498 1.00 73.38 173 TYR A N 1
ATOM 1229 C CA . TYR A 1 173 ? -11.361 18.354 -6.032 1.00 73.38 173 TYR A CA 1
ATOM 1230 C C . TYR A 1 173 ? -9.887 18.742 -6.142 1.00 73.38 173 TYR A C 1
ATOM 1232 O O . TYR A 1 173 ? -9.591 19.838 -6.603 1.00 73.38 173 TYR A O 1
ATOM 1240 N N . SER A 1 174 ? -8.967 17.845 -5.776 1.00 69.31 174 SER A N 1
ATOM 1241 C CA . SER A 1 174 ? -7.525 18.064 -5.916 1.00 69.31 174 SER A CA 1
ATOM 1242 C C . SER A 1 174 ? -7.132 18.275 -7.379 1.00 69.31 174 SER A C 1
ATOM 1244 O O . SER A 1 174 ? -6.424 19.228 -7.685 1.00 69.31 174 SER A O 1
ATOM 1246 N N . GLU A 1 175 ? -7.662 17.456 -8.290 1.00 77.19 175 GLU A N 1
ATOM 1247 C CA . GLU A 1 175 ? -7.448 17.593 -9.735 1.00 77.19 175 GLU A CA 1
ATOM 1248 C C . GLU A 1 175 ? -8.086 18.874 -10.302 1.00 77.19 175 GLU A C 1
ATOM 1250 O O . GLU A 1 175 ? -7.547 19.530 -11.191 1.00 77.19 175 GLU A O 1
ATOM 1255 N N . ALA A 1 176 ? -9.250 19.274 -9.786 1.00 76.81 176 ALA A N 1
ATOM 1256 C CA . ALA A 1 176 ? -9.874 20.530 -10.181 1.00 76.81 176 ALA A CA 1
ATOM 1257 C C . ALA A 1 176 ? -9.063 21.741 -9.696 1.00 76.81 176 ALA A C 1
ATOM 1259 O O . ALA A 1 176 ? -8.899 22.717 -10.427 1.00 76.81 176 ALA A O 1
ATOM 1260 N N . LEU A 1 177 ? -8.528 21.673 -8.478 1.00 70.62 177 LEU A N 1
ATOM 1261 C CA . LEU A 1 177 ? -7.693 22.719 -7.905 1.00 70.62 177 LEU A CA 1
ATOM 1262 C C . LEU A 1 177 ? -6.320 22.787 -8.588 1.00 70.62 177 LEU A C 1
ATOM 1264 O O . LEU A 1 177 ? -5.795 23.880 -8.762 1.00 70.62 177 LEU A O 1
ATOM 1268 N N . SER A 1 178 ? -5.752 21.664 -9.033 1.00 69.56 178 SER A N 1
ATOM 1269 C CA . SER A 1 178 ? -4.496 21.670 -9.791 1.00 69.56 178 SER A CA 1
ATOM 1270 C C . SER A 1 178 ? -4.663 22.277 -11.189 1.00 69.56 178 SER A C 1
ATOM 1272 O O . SER A 1 178 ? -3.761 22.962 -11.667 1.00 69.56 178 SER A O 1
ATOM 1274 N N . ARG A 1 179 ? -5.826 22.093 -11.834 1.00 76.69 179 ARG A N 1
ATOM 1275 C CA . ARG A 1 179 ? -6.102 22.637 -13.180 1.00 76.69 179 ARG A CA 1
ATOM 1276 C C . ARG A 1 179 ? -6.635 24.066 -13.196 1.00 76.69 179 ARG A C 1
ATOM 1278 O O . ARG A 1 179 ? -6.368 24.795 -14.148 1.00 76.69 179 ARG A O 1
ATOM 1285 N N . TRP A 1 180 ? -7.419 24.451 -12.191 1.00 80.31 180 TRP A N 1
ATOM 1286 C CA . TRP A 1 180 ? -8.162 25.720 -12.176 1.00 80.31 180 TRP A CA 1
ATOM 1287 C C . TRP A 1 180 ? -8.007 26.514 -10.875 1.00 80.31 180 TRP A C 1
ATOM 1289 O O . TRP A 1 180 ? -8.704 27.509 -10.673 1.00 80.31 180 TRP A O 1
ATOM 1299 N N . GLY A 1 181 ? -7.127 26.081 -9.972 1.00 70.00 181 GLY A N 1
ATOM 1300 C CA . GLY A 1 181 ? -6.912 26.737 -8.689 1.00 70.00 181 GLY A CA 1
ATOM 1301 C C . GLY A 1 181 ? -6.368 28.162 -8.840 1.00 70.00 181 GLY A C 1
ATOM 1302 O O . GLY A 1 181 ? -5.482 28.397 -9.663 1.00 70.00 181 GLY A O 1
ATOM 1303 N N . PRO A 1 182 ? -6.849 29.128 -8.033 1.00 78.31 182 PRO A N 1
ATOM 1304 C CA . PRO A 1 182 ? -6.243 30.453 -7.955 1.00 78.31 182 PRO A CA 1
ATOM 1305 C C . PRO A 1 182 ? -4.784 30.342 -7.493 1.00 78.31 182 PRO A C 1
ATOM 1307 O O . PRO A 1 182 ? -4.514 29.716 -6.466 1.00 78.31 182 PRO A O 1
ATOM 1310 N N . THR A 1 183 ? -3.853 30.980 -8.205 1.00 71.50 183 THR A N 1
ATOM 1311 C CA . THR A 1 183 ? -2.403 30.890 -7.933 1.00 71.50 183 THR A CA 1
ATOM 1312 C C . THR A 1 183 ? -2.036 31.252 -6.491 1.00 71.50 183 THR A C 1
ATOM 1314 O O . THR A 1 183 ? -1.257 30.539 -5.866 1.00 71.50 183 THR A O 1
ATOM 1317 N N . GLY A 1 184 ? -2.683 32.267 -5.907 1.00 73.94 184 GLY A N 1
ATOM 1318 C CA . GLY A 1 184 ? -2.433 32.672 -4.517 1.00 73.94 184 GLY A CA 1
ATOM 1319 C C . GLY A 1 184 ? -2.835 31.630 -3.463 1.00 73.94 184 GLY A C 1
ATOM 1320 O O . GLY A 1 184 ? -2.290 31.620 -2.365 1.00 73.94 184 GLY A O 1
ATOM 1321 N N . LEU A 1 185 ? -3.755 30.716 -3.785 1.00 69.38 185 LEU A N 1
ATOM 1322 C CA . LEU A 1 185 ? -4.169 29.641 -2.879 1.00 69.38 185 LEU A CA 1
ATOM 1323 C C . LEU A 1 185 ? -3.132 28.502 -2.884 1.00 69.38 185 LEU A C 1
ATOM 1325 O O . LEU A 1 185 ? -2.840 27.923 -1.839 1.00 69.38 185 LEU A O 1
ATOM 1329 N N . LEU A 1 186 ? -2.519 28.227 -4.044 1.00 66.44 186 LEU A N 1
ATOM 1330 C CA . LEU A 1 186 ? -1.394 27.294 -4.164 1.00 66.44 186 LEU A CA 1
ATOM 1331 C C . LEU A 1 186 ? -0.146 27.800 -3.432 1.00 66.44 186 LEU A C 1
ATOM 1333 O O . LEU A 1 186 ? 0.490 27.016 -2.730 1.00 66.44 186 LEU A O 1
ATOM 1337 N N . GLU A 1 187 ? 0.173 29.090 -3.549 1.00 74.38 187 GLU A N 1
ATOM 1338 C CA . GLU A 1 187 ? 1.293 29.720 -2.833 1.00 74.38 187 GLU A CA 1
ATOM 1339 C C . GLU A 1 187 ? 1.124 29.589 -1.314 1.00 74.38 187 GLU A C 1
ATOM 1341 O O . GLU A 1 187 ? 2.022 29.112 -0.628 1.00 74.38 187 GLU A O 1
ATOM 1346 N N . GLN A 1 188 ? -0.075 29.861 -0.793 1.00 76.06 188 GLN A N 1
ATOM 1347 C CA . GLN A 1 188 ? -0.360 29.754 0.639 1.00 76.06 188 GLN A CA 1
ATOM 1348 C C . GLN A 1 188 ? -0.233 28.315 1.174 1.00 76.06 188 GLN A C 1
ATOM 1350 O O . GLN A 1 188 ? 0.236 28.094 2.293 1.00 76.06 188 GLN A O 1
ATOM 1355 N N . PHE A 1 189 ? -0.621 27.316 0.373 1.00 70.12 189 PHE A N 1
ATOM 1356 C CA . PHE A 1 189 ? -0.395 25.908 0.706 1.00 70.12 189 PHE A CA 1
ATOM 1357 C C . PHE A 1 189 ? 1.086 25.530 0.657 1.00 70.12 189 PHE A C 1
ATOM 1359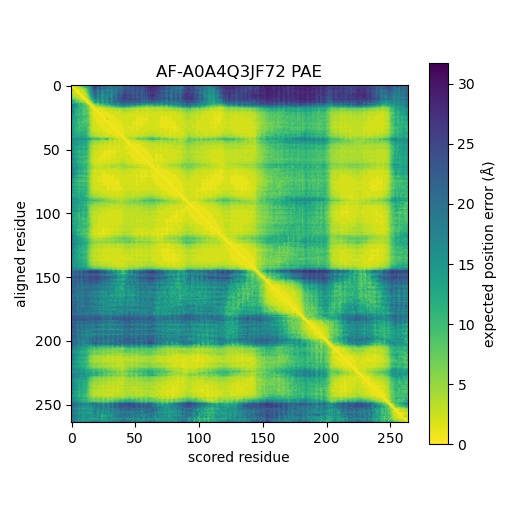 O O . PHE A 1 189 ? 1.531 24.745 1.495 1.00 70.12 189 PHE A O 1
ATOM 1366 N N . GLN A 1 190 ? 1.853 26.059 -0.299 1.00 71.50 190 GLN A N 1
ATOM 1367 C CA . GLN A 1 190 ? 3.294 25.830 -0.359 1.00 71.50 190 GLN A CA 1
ATOM 1368 C C . GLN A 1 190 ? 4.006 26.455 0.842 1.00 71.50 190 GLN A C 1
ATOM 1370 O O . GLN A 1 190 ? 4.776 25.757 1.497 1.00 71.50 190 GLN A O 1
ATOM 1375 N N . ASP A 1 191 ? 3.670 27.689 1.211 1.00 78.38 191 ASP A N 1
ATOM 1376 C CA . ASP A 1 191 ? 4.208 28.367 2.395 1.00 78.38 191 ASP A CA 1
ATOM 1377 C C . ASP A 1 191 ? 3.896 27.595 3.679 1.00 78.38 191 ASP A C 1
ATOM 1379 O O . ASP A 1 191 ? 4.765 27.398 4.528 1.00 78.38 191 ASP A O 1
ATOM 1383 N N . PHE A 1 192 ? 2.675 27.070 3.801 1.00 73.50 192 PHE A N 1
ATOM 1384 C CA . PHE A 1 192 ? 2.303 26.212 4.921 1.00 73.50 192 PHE A CA 1
ATOM 1385 C C . PHE A 1 192 ? 3.091 24.893 4.936 1.00 73.50 192 PHE A C 1
ATOM 1387 O O . PHE A 1 192 ? 3.534 24.448 5.997 1.00 73.50 192 PHE A O 1
ATOM 1394 N N . ARG A 1 193 ? 3.315 24.270 3.769 1.00 68.56 193 ARG A N 1
ATOM 1395 C CA . ARG A 1 193 ? 4.156 23.066 3.644 1.00 68.56 193 ARG A CA 1
ATOM 1396 C C . ARG A 1 193 ? 5.609 23.354 4.018 1.00 68.56 193 ARG A C 1
ATOM 1398 O O . ARG A 1 193 ? 6.208 22.521 4.695 1.00 68.56 193 ARG A O 1
ATOM 1405 N N . PHE A 1 194 ? 6.169 24.489 3.603 1.00 76.75 194 PHE A N 1
ATOM 1406 C CA . PHE A 1 194 ? 7.523 24.900 3.979 1.00 76.75 194 PHE A CA 1
ATOM 1407 C C . PHE A 1 194 ? 7.618 25.176 5.474 1.00 76.75 194 PHE A C 1
ATOM 1409 O O . PHE A 1 194 ? 8.498 24.629 6.126 1.00 76.75 194 PHE A O 1
ATOM 1416 N N . TRP A 1 195 ? 6.649 25.887 6.048 1.00 74.62 195 TRP A N 1
ATOM 1417 C CA . TRP A 1 195 ? 6.593 26.130 7.487 1.00 74.62 195 TRP A CA 1
ATOM 1418 C C . TRP A 1 195 ? 6.514 24.830 8.304 1.00 74.62 195 TRP A C 1
ATOM 1420 O O . TRP A 1 195 ? 7.258 24.664 9.268 1.00 74.62 195 TRP A O 1
ATOM 1430 N N . ILE A 1 196 ? 5.672 23.868 7.899 1.00 64.44 196 ILE A N 1
ATOM 1431 C CA . ILE A 1 196 ? 5.624 22.535 8.526 1.00 64.44 196 ILE A CA 1
ATOM 1432 C C . ILE A 1 196 ? 6.961 21.807 8.366 1.00 64.44 196 ILE A C 1
ATOM 1434 O O . ILE A 1 196 ? 7.445 21.184 9.310 1.00 64.44 196 ILE A O 1
ATOM 1438 N N . ARG A 1 197 ? 7.568 21.861 7.177 1.00 66.69 197 ARG A N 1
ATOM 1439 C CA . ARG A 1 197 ? 8.858 21.216 6.926 1.00 66.69 197 ARG A CA 1
ATOM 1440 C C . ARG A 1 197 ? 9.960 21.816 7.798 1.00 66.69 197 ARG A C 1
ATOM 1442 O O . ARG A 1 197 ? 10.747 21.053 8.342 1.00 66.69 197 ARG A O 1
ATOM 1449 N N . ASP A 1 198 ? 9.979 23.127 7.985 1.00 72.06 198 ASP A N 1
ATOM 1450 C CA . ASP A 1 198 ? 10.965 23.809 8.824 1.00 72.06 198 ASP A CA 1
ATOM 1451 C C . ASP A 1 198 ? 10.722 23.554 10.318 1.00 72.06 198 ASP A C 1
ATOM 1453 O O . ASP A 1 198 ? 11.671 23.449 11.094 1.00 72.06 198 ASP A O 1
ATOM 1457 N N . LEU A 1 199 ? 9.458 23.403 10.729 1.00 69.12 199 LEU A N 1
ATOM 1458 C CA . LEU A 1 199 ? 9.093 23.148 12.123 1.00 69.12 199 LEU A CA 1
ATOM 1459 C C . LEU A 1 199 ? 9.337 21.692 12.548 1.00 69.12 199 LEU A C 1
ATOM 1461 O O . LEU A 1 199 ? 9.802 21.445 13.659 1.00 69.12 199 LEU A O 1
ATOM 1465 N N . ILE A 1 200 ? 8.971 20.729 11.698 1.00 56.31 200 ILE A N 1
ATOM 1466 C CA . ILE A 1 200 ? 8.873 19.305 12.067 1.00 56.31 200 ILE A CA 1
ATOM 1467 C C . ILE A 1 200 ? 9.790 18.414 11.212 1.00 56.31 200 ILE A C 1
ATOM 1469 O O . ILE A 1 200 ? 9.987 17.243 11.519 1.00 56.31 200 ILE A O 1
ATOM 1473 N N . GLY A 1 201 ? 10.398 18.940 10.147 1.00 56.56 201 GLY A N 1
ATOM 1474 C CA . GLY A 1 201 ? 11.334 18.212 9.281 1.00 56.56 201 GLY A CA 1
ATOM 1475 C C . GLY A 1 201 ? 10.680 17.372 8.176 1.00 56.56 201 GLY A C 1
ATOM 1476 O O . GLY A 1 201 ? 11.388 16.864 7.308 1.00 56.56 201 GLY A O 1
ATOM 1477 N N . ALA A 1 202 ? 9.350 17.220 8.168 1.00 58.75 202 ALA A N 1
ATOM 1478 C CA . ALA A 1 202 ? 8.610 16.500 7.129 1.00 58.75 202 ALA A CA 1
ATOM 1479 C C . ALA A 1 202 ? 7.158 16.991 7.016 1.00 58.75 202 ALA A C 1
ATOM 1481 O O . ALA A 1 202 ? 6.593 17.503 7.977 1.00 58.75 202 ALA A O 1
ATOM 1482 N N . VAL A 1 203 ? 6.544 16.803 5.843 1.00 60.34 203 VAL A N 1
ATOM 1483 C CA . VAL A 1 203 ? 5.139 17.156 5.578 1.00 60.34 203 VAL A CA 1
ATOM 1484 C C . VAL A 1 203 ? 4.322 15.865 5.445 1.00 60.34 203 VAL A C 1
ATOM 1486 O O . VAL A 1 203 ? 4.559 15.130 4.485 1.00 60.34 203 VAL A O 1
ATOM 1489 N N . PRO A 1 204 ? 3.378 15.572 6.359 1.00 62.50 204 PRO A N 1
ATOM 1490 C CA . PRO A 1 204 ? 2.491 14.414 6.240 1.00 62.50 204 PRO A CA 1
ATOM 1491 C C . PRO A 1 204 ? 1.626 14.507 4.981 1.00 62.50 204 PRO A C 1
ATOM 1493 O O . PRO A 1 204 ? 1.159 15.594 4.627 1.00 62.50 204 PRO A O 1
ATOM 1496 N N . HIS A 1 205 ? 1.360 13.382 4.316 1.00 68.81 205 HIS A N 1
ATOM 1497 C CA . HIS A 1 205 ? 0.409 13.384 3.210 1.00 68.81 205 HIS A CA 1
ATOM 1498 C C . HIS A 1 205 ? -1.023 13.578 3.745 1.00 68.81 205 HIS A C 1
ATOM 1500 O O . HIS A 1 205 ? -1.461 12.814 4.611 1.00 68.81 205 HIS A O 1
ATOM 1506 N N . PRO A 1 206 ? -1.795 14.562 3.237 1.00 70.62 206 PRO A N 1
ATOM 1507 C CA . PRO A 1 206 ? -3.101 14.905 3.803 1.00 70.62 206 PRO A CA 1
ATOM 1508 C C . PRO A 1 206 ? -4.086 13.732 3.843 1.00 70.62 206 PRO A C 1
ATOM 1510 O O . PRO A 1 206 ? -4.807 13.558 4.822 1.00 70.62 206 PRO A O 1
ATOM 1513 N N . ILE A 1 207 ? -4.100 12.902 2.795 1.00 74.31 207 ILE A N 1
ATOM 1514 C CA . ILE A 1 207 ? -4.990 11.737 2.704 1.00 74.31 207 ILE A CA 1
ATOM 1515 C C . ILE A 1 207 ? -4.600 10.666 3.736 1.00 74.31 207 ILE A C 1
ATOM 1517 O O . ILE A 1 207 ? -5.480 10.062 4.360 1.00 74.31 207 ILE A O 1
ATOM 1521 N N . GLU A 1 208 ? -3.300 10.463 3.969 1.00 80.88 208 GLU A N 1
ATOM 1522 C CA . GLU A 1 208 ? -2.812 9.513 4.972 1.00 80.88 208 GLU A CA 1
ATOM 1523 C C . GLU A 1 208 ? -3.249 9.946 6.379 1.00 80.88 208 GLU A C 1
ATOM 1525 O O . GLU A 1 208 ? -3.845 9.150 7.105 1.00 80.88 208 GLU A O 1
ATOM 1530 N N . ALA A 1 209 ? -3.034 11.218 6.732 1.00 78.94 209 ALA A N 1
ATOM 1531 C CA . ALA A 1 209 ? -3.326 11.752 8.063 1.00 78.94 209 ALA A CA 1
ATOM 1532 C C . ALA A 1 209 ? -4.835 11.874 8.352 1.00 78.94 209 ALA A C 1
ATOM 1534 O O . ALA A 1 209 ? -5.297 11.534 9.442 1.00 78.94 209 ALA A O 1
ATOM 1535 N N . VAL A 1 210 ? -5.628 12.345 7.381 1.00 78.19 210 VAL A N 1
ATOM 1536 C CA . VAL A 1 210 ? -7.069 12.594 7.578 1.00 78.19 210 VAL A CA 1
ATOM 1537 C C . VAL A 1 210 ? -7.888 11.307 7.510 1.00 78.19 210 VAL A C 1
ATOM 1539 O O . VAL A 1 210 ? -8.880 11.172 8.229 1.00 78.19 210 VAL A O 1
ATOM 1542 N N . LEU A 1 211 ? -7.500 10.362 6.651 1.00 83.00 211 LEU A N 1
ATOM 1543 C CA . LEU A 1 211 ? -8.307 9.178 6.368 1.00 83.00 211 LEU A CA 1
ATOM 1544 C C . LEU A 1 211 ? -7.577 7.876 6.676 1.00 83.00 211 LEU A C 1
ATOM 1546 O O . LEU A 1 211 ? -8.103 7.047 7.421 1.00 83.00 211 LEU A O 1
ATOM 1550 N N . GLY A 1 212 ? -6.393 7.676 6.100 1.00 87.38 212 GLY A N 1
ATOM 1551 C CA . GLY A 1 212 ? -5.713 6.384 6.133 1.00 87.38 212 GLY A CA 1
ATOM 1552 C C . GLY A 1 212 ? -5.364 5.921 7.551 1.00 87.38 212 GLY A C 1
ATOM 1553 O O . GLY A 1 212 ? -5.733 4.820 7.960 1.00 87.38 212 GLY A O 1
ATOM 1554 N N . ILE A 1 213 ? -4.715 6.773 8.339 1.00 89.56 213 ILE A N 1
ATOM 1555 C CA . ILE A 1 213 ? -4.252 6.451 9.693 1.00 89.56 213 ILE A CA 1
ATOM 1556 C C . ILE A 1 213 ? -5.418 6.280 10.670 1.00 89.56 213 ILE A C 1
ATOM 1558 O O . ILE A 1 213 ? -5.476 5.239 11.341 1.00 89.56 213 ILE A O 1
ATOM 1562 N N . PRO A 1 214 ? -6.412 7.191 10.709 1.00 90.12 214 PRO A N 1
ATOM 1563 C CA . PRO A 1 214 ? -7.636 6.965 11.468 1.00 90.12 214 PRO A CA 1
ATOM 1564 C C . PRO A 1 214 ? -8.351 5.668 11.076 1.00 90.12 214 PRO A C 1
ATOM 1566 O O . PRO A 1 214 ? -8.851 4.961 11.953 1.00 90.12 214 PRO A O 1
ATOM 1569 N N . ALA A 1 215 ? -8.368 5.305 9.789 1.00 90.81 215 ALA A N 1
ATOM 1570 C CA . ALA A 1 215 ? -8.985 4.068 9.321 1.00 90.81 215 ALA A CA 1
ATOM 1571 C C . ALA A 1 215 ? -8.247 2.812 9.818 1.00 90.81 215 ALA A C 1
ATOM 1573 O O . ALA A 1 215 ? -8.898 1.862 10.267 1.00 90.81 215 ALA A O 1
ATOM 1574 N N . ILE A 1 216 ? -6.908 2.807 9.819 1.00 91.69 216 ILE A N 1
ATOM 1575 C CA . ILE A 1 216 ? -6.116 1.714 10.408 1.00 91.69 216 ILE A CA 1
ATOM 1576 C C . ILE A 1 216 ? -6.388 1.624 11.911 1.00 91.69 216 ILE A C 1
ATOM 1578 O O . ILE A 1 216 ? -6.722 0.548 12.414 1.00 91.69 216 ILE A O 1
ATOM 1582 N N . ALA A 1 217 ? -6.301 2.749 12.623 1.00 92.62 217 ALA A N 1
ATOM 1583 C CA . ALA A 1 217 ? -6.465 2.801 14.070 1.00 92.62 217 ALA A CA 1
ATOM 1584 C C . ALA A 1 217 ? -7.867 2.344 14.506 1.00 92.62 217 ALA A C 1
ATOM 1586 O O . ALA A 1 217 ? -8.025 1.421 15.314 1.00 92.62 217 ALA A O 1
ATOM 1587 N N . TYR A 1 218 ? -8.906 2.956 13.934 1.00 90.31 218 TYR A N 1
ATOM 1588 C CA . TYR A 1 218 ? -10.292 2.623 14.237 1.00 90.31 218 TYR A CA 1
ATOM 1589 C C . TYR A 1 218 ? -10.628 1.201 13.790 1.00 90.31 218 TYR A C 1
ATOM 1591 O O . TYR A 1 218 ? -11.271 0.452 14.526 1.00 90.31 218 TYR A O 1
ATOM 1599 N N . GLY A 1 219 ? -10.146 0.781 12.622 1.00 90.06 219 GLY A N 1
ATOM 1600 C CA . GLY A 1 219 ? -10.376 -0.559 12.112 1.00 90.06 219 GLY A CA 1
ATOM 1601 C C . GLY A 1 219 ? -9.734 -1.644 12.980 1.00 90.06 219 GLY A C 1
ATOM 1602 O O . GLY A 1 219 ? -10.405 -2.624 13.317 1.00 90.06 219 GLY A O 1
ATOM 1603 N N . ALA A 1 220 ? -8.484 -1.462 13.419 1.00 91.31 220 ALA A N 1
ATOM 1604 C CA . ALA A 1 220 ? -7.809 -2.366 14.354 1.00 91.31 220 ALA A CA 1
ATOM 1605 C C . ALA A 1 220 ? -8.542 -2.436 15.704 1.00 91.31 220 ALA A C 1
ATOM 1607 O O . ALA A 1 220 ? -8.720 -3.527 16.259 1.00 91.31 220 ALA A O 1
ATOM 1608 N N . PHE A 1 221 ? -9.037 -1.293 16.189 1.00 90.81 221 PHE A N 1
ATOM 1609 C CA . PHE A 1 221 ? -9.803 -1.217 17.430 1.00 90.81 221 PHE A CA 1
ATOM 1610 C C . PHE A 1 221 ? -11.158 -1.925 17.343 1.00 90.81 221 PHE A C 1
ATOM 1612 O O . PHE A 1 221 ? -11.500 -2.761 18.184 1.00 90.81 221 PHE A O 1
ATOM 1619 N N . VAL A 1 222 ? -11.930 -1.657 16.287 1.00 88.06 222 VAL A N 1
ATOM 1620 C CA . VAL A 1 222 ? -13.235 -2.291 16.066 1.00 88.06 222 VAL A CA 1
ATOM 1621 C C . VAL A 1 222 ? -13.078 -3.791 15.833 1.00 88.06 222 VAL A C 1
ATOM 1623 O O . VAL A 1 222 ? -13.888 -4.559 16.356 1.00 88.06 222 VAL A O 1
ATOM 1626 N N . ARG A 1 223 ? -12.021 -4.238 15.134 1.00 88.94 223 ARG A N 1
ATOM 1627 C CA . ARG A 1 223 ? -11.727 -5.667 14.904 1.00 88.94 223 ARG A CA 1
ATOM 1628 C C . ARG A 1 223 ? -11.587 -6.472 16.192 1.00 88.94 223 ARG A C 1
ATOM 1630 O O . ARG A 1 223 ? -11.875 -7.665 16.166 1.00 88.94 223 ARG A O 1
ATOM 1637 N N . ALA A 1 224 ? -11.211 -5.845 17.309 1.00 88.00 224 ALA A N 1
ATOM 1638 C CA . ALA A 1 224 ? -11.149 -6.518 18.608 1.00 88.00 224 ALA A CA 1
ATOM 1639 C C . ALA A 1 224 ? -12.532 -6.945 19.132 1.00 88.00 224 ALA A C 1
ATOM 1641 O O . ALA A 1 224 ? -12.617 -7.822 19.986 1.00 88.00 224 ALA A O 1
ATOM 1642 N N . ARG A 1 225 ? -13.616 -6.337 18.630 1.00 85.81 225 ARG A N 1
ATOM 1643 C CA . ARG A 1 225 ? -14.993 -6.565 19.101 1.00 85.81 225 ARG A CA 1
ATOM 1644 C C . ARG A 1 225 ? -15.924 -7.072 18.004 1.00 85.81 225 ARG A C 1
ATOM 1646 O O . ARG A 1 225 ? -16.845 -7.832 18.285 1.00 85.81 225 ARG A O 1
ATOM 1653 N N . ARG A 1 226 ? -15.729 -6.631 16.756 1.00 83.88 226 ARG A N 1
ATOM 1654 C CA . ARG A 1 226 ? -16.589 -6.951 15.610 1.00 83.88 226 ARG A CA 1
ATOM 1655 C C . ARG A 1 226 ? -15.774 -7.155 14.340 1.00 83.88 226 ARG A C 1
ATOM 1657 O O . ARG A 1 226 ? -14.905 -6.357 14.003 1.00 83.88 226 ARG A O 1
ATOM 1664 N N . ARG A 1 227 ? -16.159 -8.158 13.545 1.00 79.00 227 ARG A N 1
ATOM 1665 C CA . ARG A 1 227 ? -15.542 -8.442 12.234 1.00 79.00 227 ARG A CA 1
ATOM 1666 C C . ARG A 1 227 ? -15.697 -7.301 11.216 1.00 79.00 227 ARG A C 1
ATOM 1668 O O . ARG A 1 227 ? -14.924 -7.231 10.270 1.00 79.00 227 ARG A O 1
ATOM 1675 N N . GLN A 1 228 ? -16.638 -6.383 11.445 1.00 79.44 228 GLN A N 1
ATOM 1676 C CA . GLN A 1 228 ? -16.867 -5.179 10.635 1.00 79.44 228 GLN A CA 1
ATOM 1677 C C . GLN A 1 228 ? -15.641 -4.273 10.518 1.00 79.44 228 GLN A C 1
ATOM 1679 O O . GLN A 1 228 ? -15.490 -3.593 9.508 1.00 79.44 228 GLN A O 1
ATOM 1684 N N . GLY A 1 229 ? -14.747 -4.287 11.512 1.00 82.75 229 GLY A N 1
ATOM 1685 C CA . GLY A 1 229 ? -13.556 -3.441 11.482 1.00 82.75 229 GLY A CA 1
ATOM 1686 C C . GLY A 1 229 ? -12.616 -3.752 10.312 1.00 82.75 229 GLY A C 1
ATOM 1687 O O . GLY A 1 229 ? -11.833 -2.889 9.942 1.00 82.75 229 GLY A O 1
ATOM 1688 N N . TRP A 1 230 ? -12.719 -4.927 9.674 1.00 85.94 230 TRP A N 1
ATOM 1689 C CA . TRP A 1 230 ? -11.969 -5.221 8.447 1.00 85.94 230 TRP A CA 1
ATOM 1690 C C . TRP A 1 230 ? -12.299 -4.264 7.297 1.00 85.94 230 TRP A C 1
ATOM 1692 O O . TRP A 1 230 ? -11.390 -3.858 6.584 1.00 85.94 230 TRP A O 1
ATOM 1702 N N . TRP A 1 231 ? -13.563 -3.854 7.149 1.00 85.00 231 TRP A N 1
ATOM 1703 C CA . TRP A 1 231 ? -13.958 -2.885 6.120 1.00 85.00 231 TRP A CA 1
ATOM 1704 C C . TRP A 1 231 ? -13.383 -1.499 6.384 1.00 85.00 231 TRP A C 1
ATOM 1706 O O . TRP A 1 231 ? -12.969 -0.827 5.448 1.00 85.00 231 TRP A O 1
ATOM 1716 N N . VAL A 1 232 ? -13.296 -1.100 7.653 1.00 86.81 232 VAL A N 1
ATOM 1717 C CA . VAL A 1 232 ? -12.646 0.158 8.033 1.00 86.81 232 VAL A CA 1
ATOM 1718 C C . VAL A 1 232 ? -11.144 0.085 7.747 1.00 86.81 232 VAL A C 1
ATOM 1720 O O . VAL A 1 232 ? -10.623 0.976 7.091 1.00 86.81 232 VAL A O 1
ATOM 1723 N N . VAL A 1 233 ? -10.460 -0.996 8.155 1.00 88.56 233 VAL A N 1
ATOM 1724 C CA . VAL A 1 233 ? -9.018 -1.175 7.881 1.00 88.56 233 VAL A CA 1
ATOM 1725 C C . VAL A 1 233 ? -8.715 -1.139 6.381 1.00 88.56 233 VAL A C 1
ATOM 1727 O O . VAL A 1 233 ? -7.643 -0.681 6.007 1.00 88.56 233 VAL A O 1
ATOM 1730 N N . ALA A 1 234 ? -9.638 -1.573 5.515 1.00 89.62 234 ALA A N 1
ATOM 1731 C CA . ALA A 1 234 ? -9.444 -1.519 4.064 1.00 89.62 234 ALA A CA 1
ATOM 1732 C C . ALA A 1 234 ? -9.202 -0.083 3.556 1.00 89.62 234 ALA A C 1
ATOM 1734 O O . ALA A 1 234 ? -8.359 0.119 2.688 1.00 89.62 234 ALA A O 1
ATOM 1735 N N . PHE A 1 235 ? -9.868 0.919 4.146 1.00 88.69 235 PHE A N 1
ATOM 1736 C CA . PHE A 1 235 ? -9.616 2.338 3.848 1.00 88.69 235 PHE A CA 1
ATOM 1737 C C . PHE A 1 235 ? -8.250 2.821 4.341 1.00 88.69 235 PHE A C 1
ATOM 1739 O O . PHE A 1 235 ? -7.738 3.820 3.847 1.00 88.69 235 PHE A O 1
ATOM 1746 N N . GLY A 1 236 ? -7.611 2.068 5.238 1.00 90.25 236 GLY A N 1
ATOM 1747 C CA . GLY A 1 236 ? -6.210 2.247 5.598 1.00 90.25 236 GLY A CA 1
ATOM 1748 C C . GLY A 1 236 ? -5.246 2.110 4.418 1.00 90.25 236 GLY A C 1
ATOM 1749 O O . GLY A 1 236 ? -4.111 2.562 4.527 1.00 90.25 236 GLY A O 1
ATOM 1750 N N . ALA A 1 237 ? -5.690 1.571 3.274 1.00 92.19 237 ALA A N 1
ATOM 1751 C CA . ALA A 1 237 ? -4.938 1.618 2.018 1.00 92.19 237 ALA A CA 1
ATOM 1752 C C . ALA A 1 237 ? -4.539 3.046 1.639 1.00 92.19 237 ALA A C 1
ATOM 1754 O O . ALA A 1 237 ? -3.462 3.242 1.092 1.00 92.19 237 ALA A O 1
ATOM 1755 N N . ALA A 1 238 ? -5.346 4.036 2.025 1.00 89.31 238 ALA A N 1
ATOM 1756 C CA . ALA A 1 238 ? -5.049 5.448 1.842 1.00 89.31 238 ALA A CA 1
ATOM 1757 C C . ALA A 1 238 ? -3.864 5.960 2.688 1.00 89.31 238 ALA A C 1
ATOM 1759 O O . ALA A 1 238 ? -3.389 7.057 2.434 1.00 89.31 238 ALA A O 1
ATOM 1760 N N . ALA A 1 239 ? -3.393 5.185 3.674 1.00 89.38 239 ALA A N 1
ATOM 1761 C CA . ALA A 1 239 ? -2.130 5.417 4.381 1.00 89.38 239 ALA A CA 1
ATOM 1762 C C . ALA A 1 239 ? -1.007 4.516 3.861 1.00 89.38 239 ALA A C 1
ATOM 1764 O O . ALA A 1 239 ? 0.108 4.967 3.654 1.00 89.38 239 ALA A O 1
ATOM 1765 N N . THR A 1 240 ? -1.269 3.228 3.642 1.00 91.44 240 THR A N 1
ATOM 1766 C CA . THR A 1 240 ? -0.188 2.297 3.286 1.00 91.44 240 THR A CA 1
ATOM 1767 C C . THR A 1 240 ? 0.247 2.386 1.828 1.00 91.44 240 THR A C 1
ATOM 1769 O O . THR A 1 240 ? 1.392 2.055 1.554 1.00 91.44 240 THR A O 1
ATOM 1772 N N . ALA A 1 241 ? -0.628 2.777 0.895 1.00 90.50 241 ALA A N 1
ATOM 1773 C CA . ALA A 1 241 ? -0.248 2.919 -0.511 1.00 90.50 241 ALA A CA 1
ATOM 1774 C C . ALA A 1 241 ? 0.762 4.062 -0.709 1.00 90.50 241 ALA A C 1
ATOM 1776 O O . ALA A 1 241 ? 1.884 3.743 -1.103 1.00 90.50 241 ALA A O 1
ATOM 1777 N N . PRO A 1 242 ? 0.481 5.320 -0.307 1.00 87.12 242 PRO A N 1
ATOM 1778 C CA . PRO A 1 242 ? 1.448 6.399 -0.511 1.00 87.12 242 PRO A CA 1
ATOM 1779 C C . PRO A 1 242 ? 2.734 6.182 0.297 1.00 87.12 242 PRO A C 1
ATOM 1781 O O . PRO A 1 242 ? 3.831 6.488 -0.157 1.00 87.12 242 PRO A O 1
ATOM 1784 N N . SER A 1 243 ? 2.647 5.515 1.453 1.00 85.56 243 SER A N 1
ATOM 1785 C CA . SER A 1 243 ? 3.828 5.111 2.223 1.00 85.56 243 SER A CA 1
ATOM 1786 C C . SER A 1 243 ? 4.804 4.202 1.458 1.00 85.56 243 SER A C 1
ATOM 1788 O O . SER A 1 243 ? 6.000 4.250 1.740 1.00 85.56 243 SER A O 1
ATOM 1790 N N . THR A 1 244 ? 4.345 3.402 0.485 1.00 86.75 244 THR A N 1
ATOM 1791 C CA . THR A 1 244 ? 5.242 2.593 -0.371 1.00 86.75 244 THR A CA 1
ATOM 1792 C C . THR A 1 244 ? 5.964 3.414 -1.444 1.00 86.75 244 THR A C 1
ATOM 1794 O O . THR A 1 244 ? 6.954 2.952 -2.004 1.00 86.75 244 THR A O 1
ATOM 1797 N N . GLU A 1 245 ? 5.503 4.632 -1.714 1.00 83.94 245 GLU A N 1
ATOM 1798 C CA . GLU A 1 245 ? 5.939 5.473 -2.837 1.00 83.94 245 GLU A CA 1
ATOM 1799 C C . GLU A 1 245 ? 6.957 6.529 -2.399 1.00 83.94 245 GLU A C 1
ATOM 1801 O O . GLU A 1 245 ? 7.668 7.097 -3.219 1.00 83.94 245 GLU A O 1
ATOM 1806 N N . ARG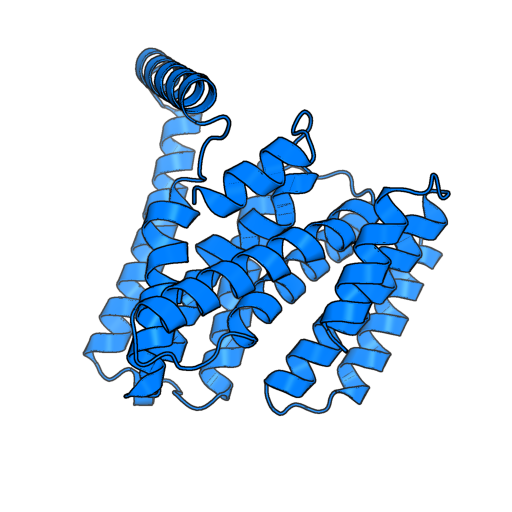 A 1 246 ? 7.102 6.743 -1.087 1.00 76.69 246 ARG A N 1
ATOM 1807 C CA . ARG A 1 246 ? 7.930 7.808 -0.495 1.00 76.69 246 ARG A CA 1
ATOM 1808 C C . ARG A 1 246 ? 9.396 7.808 -0.921 1.00 76.69 246 ARG A C 1
ATOM 1810 O O . ARG A 1 246 ? 10.026 8.854 -0.896 1.00 76.69 246 ARG A O 1
ATOM 1817 N N . PHE A 1 247 ? 9.945 6.653 -1.294 1.00 72.00 247 PHE A N 1
ATOM 1818 C CA . PHE A 1 247 ? 11.321 6.548 -1.792 1.00 72.00 247 PHE A CA 1
ATOM 1819 C C . PHE A 1 247 ? 11.460 6.899 -3.286 1.00 72.00 247 PHE A C 1
ATOM 1821 O O . PHE A 1 247 ? 12.580 6.999 -3.778 1.00 72.00 247 PHE A O 1
ATOM 1828 N N . MET A 1 248 ? 10.352 7.081 -4.013 1.00 71.19 248 MET A N 1
ATOM 1829 C CA . MET A 1 248 ? 10.340 7.494 -5.423 1.00 71.19 248 MET A CA 1
ATOM 1830 C C . MET A 1 248 ? 10.355 9.022 -5.587 1.00 71.19 248 MET A C 1
ATOM 1832 O O . MET A 1 248 ? 10.864 9.525 -6.592 1.00 71.19 248 MET A O 1
ATOM 1836 N N . GLU A 1 249 ? 9.867 9.769 -4.589 1.00 65.88 249 GLU A N 1
ATOM 1837 C CA . GLU A 1 249 ? 9.934 11.234 -4.576 1.00 65.88 249 GLU A CA 1
ATOM 1838 C C . GLU A 1 249 ? 11.396 11.716 -4.527 1.00 65.88 249 GLU A C 1
ATOM 1840 O O . GLU A 1 249 ? 12.097 11.594 -3.516 1.00 65.88 249 GLU A O 1
ATOM 1845 N N . HIS A 1 250 ? 11.856 12.302 -5.635 1.00 43.47 250 HIS A N 1
ATOM 1846 C CA . HIS A 1 250 ? 13.217 12.813 -5.777 1.00 43.47 250 HIS A CA 1
ATOM 1847 C C . HIS A 1 250 ? 13.512 13.922 -4.748 1.00 43.47 250 HIS A C 1
ATOM 1849 O O . HIS A 1 250 ? 12.775 14.900 -4.636 1.00 43.47 250 HIS A O 1
ATOM 1855 N N . GLY A 1 251 ? 14.625 13.791 -4.016 1.00 46.56 251 GLY A N 1
ATOM 1856 C CA . GLY A 1 251 ? 15.100 14.792 -3.047 1.00 46.56 251 GLY A CA 1
ATOM 1857 C C . GLY A 1 251 ? 14.726 14.531 -1.583 1.00 46.56 251 GLY A C 1
ATOM 1858 O O . GLY A 1 251 ? 15.049 15.350 -0.720 1.00 46.56 251 GLY A O 1
ATOM 1859 N N . THR A 1 252 ? 14.087 13.402 -1.267 1.00 50.97 252 THR A N 1
ATOM 1860 C CA . THR A 1 252 ? 13.851 12.988 0.122 1.00 50.97 252 THR A CA 1
ATOM 1861 C C . THR A 1 252 ? 15.033 12.171 0.653 1.00 50.97 252 THR A C 1
ATOM 1863 O O . THR A 1 252 ? 15.426 11.146 0.102 1.00 50.97 252 THR A O 1
ATOM 1866 N N . SER A 1 253 ? 15.655 12.634 1.741 1.00 52.25 253 SER A N 1
ATOM 1867 C CA . SER A 1 253 ? 16.656 11.832 2.450 1.00 52.25 253 SER A CA 1
ATOM 1868 C C . SER A 1 253 ? 15.970 10.653 3.152 1.00 52.25 253 SER A C 1
ATOM 1870 O O . SER A 1 253 ? 14.808 10.752 3.549 1.00 52.25 253 SER A O 1
ATOM 1872 N N . VAL A 1 254 ? 16.689 9.547 3.386 1.00 55.66 254 VAL A N 1
ATOM 1873 C CA . VAL A 1 254 ? 16.166 8.395 4.158 1.00 55.66 254 VAL A CA 1
ATOM 1874 C C . VAL A 1 254 ? 15.625 8.845 5.525 1.00 55.66 254 VAL A C 1
ATOM 1876 O O . VAL A 1 254 ? 14.611 8.340 6.000 1.00 55.66 254 VAL A O 1
ATOM 1879 N N . GLN A 1 255 ? 16.257 9.857 6.129 1.00 46.06 255 GLN A N 1
ATOM 1880 C CA . GLN A 1 255 ? 15.775 10.498 7.352 1.00 46.06 255 GLN A CA 1
ATOM 1881 C C . GLN A 1 255 ? 14.427 11.204 7.150 1.00 46.06 255 GLN A C 1
ATOM 1883 O O . GLN A 1 255 ? 13.543 11.036 7.983 1.00 46.06 255 GLN A O 1
ATOM 1888 N N . GLY A 1 256 ? 14.231 11.933 6.048 1.00 48.53 256 GLY A N 1
ATOM 1889 C CA . GLY A 1 256 ? 12.957 12.576 5.712 1.00 48.53 256 GLY A CA 1
ATOM 1890 C C . GLY A 1 256 ? 11.809 11.580 5.514 1.00 48.53 256 GLY A C 1
ATOM 1891 O O . GLY A 1 256 ? 10.703 11.825 5.995 1.00 48.53 256 GLY A O 1
ATOM 1892 N N . VAL A 1 257 ? 12.077 10.422 4.900 1.00 54.50 257 VAL A N 1
ATOM 1893 C CA . VAL A 1 257 ? 11.077 9.351 4.717 1.00 54.50 257 VAL A CA 1
ATOM 1894 C C . VAL A 1 257 ? 10.663 8.732 6.057 1.00 54.50 257 VAL A C 1
ATOM 1896 O O . VAL A 1 257 ? 9.470 8.555 6.319 1.00 54.50 257 VAL A O 1
ATOM 1899 N N . VAL A 1 258 ? 11.635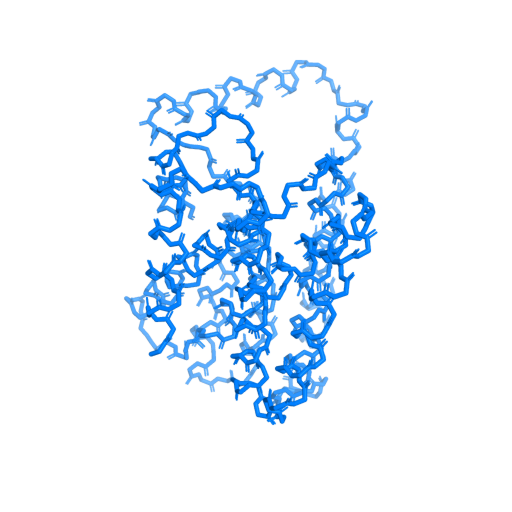 8.449 6.932 1.00 55.28 258 VAL A N 1
ATOM 1900 C CA . VAL A 1 258 ? 11.379 7.910 8.279 1.00 55.28 258 VAL A CA 1
ATOM 1901 C C . VAL A 1 258 ? 10.645 8.932 9.149 1.00 55.28 258 VAL A C 1
ATOM 1903 O O . VAL A 1 258 ? 9.657 8.585 9.791 1.00 55.28 258 VAL A O 1
ATOM 1906 N N . LEU A 1 259 ? 11.072 10.196 9.142 1.00 48.56 259 LEU A N 1
ATOM 1907 C CA . LEU A 1 259 ? 10.427 11.265 9.907 1.00 48.56 259 LEU A CA 1
ATOM 1908 C C . LEU A 1 259 ? 8.994 11.510 9.428 1.00 48.56 259 LEU A C 1
ATOM 1910 O O . LEU A 1 259 ? 8.076 11.540 10.243 1.00 48.56 259 LEU A O 1
ATOM 1914 N N . GLY A 1 260 ? 8.763 11.570 8.114 1.00 50.84 260 GLY A N 1
ATOM 1915 C CA . GLY A 1 260 ? 7.414 11.676 7.561 1.00 50.84 260 GLY A CA 1
ATOM 1916 C C . GLY A 1 260 ? 6.512 10.508 7.964 1.00 50.84 260 GLY A C 1
ATOM 1917 O O . GLY A 1 260 ? 5.305 10.679 8.084 1.00 50.84 260 GLY A O 1
ATOM 1918 N N . ALA A 1 261 ? 7.059 9.303 8.173 1.00 56.34 261 ALA A N 1
ATOM 1919 C CA . ALA A 1 261 ? 6.284 8.111 8.554 1.00 56.34 261 ALA A CA 1
ATOM 1920 C C . ALA A 1 261 ? 5.902 8.129 10.029 1.00 56.34 261 ALA A C 1
ATOM 1922 O O . ALA A 1 261 ? 4.852 7.618 10.395 1.00 56.34 261 ALA A O 1
ATOM 1923 N N . VAL A 1 262 ? 6.755 8.723 10.858 1.00 58.34 262 VAL A N 1
ATOM 1924 C CA . VAL A 1 262 ? 6.533 8.862 12.297 1.00 58.34 262 VAL A CA 1
ATOM 1925 C C . VAL A 1 262 ? 5.555 9.996 12.613 1.00 58.34 262 VAL A C 1
ATOM 1927 O O . VAL A 1 262 ? 4.808 9.884 13.581 1.00 58.34 262 VAL A O 1
ATOM 1930 N N . TYR A 1 263 ? 5.562 11.077 11.826 1.00 46.06 263 TYR A N 1
ATOM 1931 C CA . TYR A 1 263 ? 4.696 12.243 12.051 1.00 46.06 263 TYR A CA 1
ATOM 1932 C C . TYR A 1 263 ? 3.318 12.169 11.394 1.00 46.06 263 TYR A C 1
ATOM 1934 O O . TYR A 1 263 ? 2.470 13.005 11.709 1.00 46.06 263 TYR A O 1
ATOM 1942 N N . SER A 1 264 ? 3.108 11.226 10.473 1.00 48.41 264 SER A N 1
ATOM 1943 C CA . SER A 1 264 ? 1.775 10.952 9.923 1.00 48.41 264 SER A CA 1
ATOM 1944 C C . SER A 1 264 ? 0.951 10.201 10.963 1.00 48.41 264 SER A C 1
ATOM 1946 O O . SER A 1 264 ? -0.225 10.581 11.162 1.00 48.41 264 SER A O 1
#

Nearest PDB structures (foldseek):
  7piu-assembly1_R  TM=1.713E-01  e=7.405E+00  Homo sapiens

Solvent-accessible surface area (backbone atoms only — not comparable to full-atom values): 13090 Å² total; per-residue (Å²): 113,71,66,59,57,52,50,53,53,57,52,55,76,77,45,98,63,58,70,71,55,34,32,49,51,14,30,50,45,38,18,52,34,44,19,50,40,27,51,75,66,74,53,67,32,68,56,45,32,52,54,37,41,53,50,38,50,48,36,64,74,65,68,41,68,70,45,29,38,51,48,27,44,51,30,30,21,41,30,12,37,32,19,56,69,68,47,57,64,14,88,44,71,72,48,20,54,49,35,42,52,50,20,46,50,45,4,36,58,43,12,54,34,27,50,31,42,72,46,86,71,62,61,76,60,46,56,54,50,26,39,52,47,16,37,50,52,31,46,55,50,36,42,70,73,66,29,47,75,77,48,43,45,83,66,34,53,52,51,53,49,49,49,53,48,49,50,52,49,50,53,51,48,50,54,47,42,73,76,69,46,59,68,72,60,56,50,54,53,49,52,50,45,49,52,38,28,74,73,69,60,33,66,56,57,66,58,24,48,73,43,3,46,52,21,32,32,51,9,24,35,39,38,54,80,36,62,51,15,47,64,38,28,28,50,16,24,51,29,14,28,60,37,15,47,52,77,66,52,86,88,61,49,76,65,37,49,52,49,25,63,73,72,74

Mean predicted aligned error: 9.35 Å

Secondary structure (DSSP, 8-state):
-HHHHHHHHHHHTTS---HHHHHHHHHHHHHHHHHHHHHHTTS-THHHHHHHHHHHHHHHHHT-HHHHHHHHHHHHHHHHHHHHHH-----SHHHHHHHHHHHHHHHHHHHHHHHTT-----HHHHHHHHHHHHHHHHHHHHIIIIITTTTTHHHHHHHHHHHHHHHHHHHHHHHHHHHH--HHHHHHHHHHHHHHHHHHSS---HHIIIIIHHHHHHHHHHHTT-TTHHHHHHHTHHHHHHHHHTTTSTT--HHHHHHHHHH-

Radius of gyration: 18.46 Å; Cα contacts (8 Å, |Δi|>4): 365; chains: 1; bounding box: 54×54×45 Å

Sequence (264 aa):
MTVAALGVLGAAYFVEIPVWGERIASGVGLTMAATALAWRTGGRPLIPLALVAIGAAAVIVADRGFLYAGATVATAIVVGVLALMLTQPAATYLRTVREVLVAIGVATAGGLAVTGWHAELDHDRYDYVVLGGAILLAGVLVYRLGAGFHGLGRRGYLVAGAALLLIASALAYSEALSRWGPTGLLEQFQDFRFWIRDLIGAVPHPIEAVLGIPAIAYGAFVRARRRQGWWVVAFGAAATAPSTERFMEHGTSVQGVVLGAVYS

pLDDT: mean 79.88, std 15.84, range [32.03, 97.69]